Protein AF-A0A7C5LFX5-F1 (afdb_monomer_lite)

Secondary structure (DSSP, 8-state):
-PPPHHHHHHHHHHHTHHHHHHHHH--HHHHHHHHHHHHHHHHHHHHHHHHHHHH---HHHHHHHHHHHHHHHHHHHHHHHHTTSS-HHHHHHHHHHHHHHHHHHHHHHHTT------GGGGTHHHHHHHHHHHHHHHHH---HHHHHHHHHHHHHHHHHHHHHHHHHHSS--HHHHHHHHHHHHHHHHHHHS-HHHHHHHHHHHHHHHHHHHHHHHHHHHHHHT-SGGGHHHHHHHHHHHHHHHHHHHHHHHHHTSTT--THHHHHHHHHHHHHHHHHHHHHHTTPPPPTHHHHHHHHHHHHHHHHHHHHHH-GGG-TTS-SS-HHHHHHHHHHHHHHHHHHHHHHHHHHHHHTT-

Structure (mmCIF, N/CA/C/O backbone):
data_AF-A0A7C5LFX5-F1
#
_entry.id   AF-A0A7C5LFX5-F1
#
loop_
_atom_site.group_PDB
_atom_site.id
_atom_site.type_symbol
_atom_site.label_atom_id
_atom_site.label_alt_id
_atom_site.label_comp_id
_atom_site.label_asym_id
_atom_site.label_entity_id
_atom_site.label_seq_id
_atom_site.pdbx_PDB_ins_code
_atom_site.Cartn_x
_atom_site.Cartn_y
_atom_site.Cartn_z
_atom_site.occupancy
_atom_site.B_iso_or_equiv
_atom_site.auth_seq_id
_atom_site.auth_comp_id
_atom_site.auth_asym_id
_atom_site.auth_atom_id
_atom_site.pdbx_PDB_model_num
ATOM 1 N N . MET A 1 1 ? -15.768 -19.562 -18.754 1.00 47.03 1 MET A N 1
ATOM 2 C CA . MET A 1 1 ? -14.617 -18.663 -19.018 1.00 47.03 1 MET A CA 1
ATOM 3 C C . MET A 1 1 ? -13.536 -18.924 -17.975 1.00 47.03 1 MET A C 1
ATOM 5 O O . MET A 1 1 ? -13.888 -19.084 -16.815 1.00 47.03 1 MET A O 1
ATOM 9 N N . ARG A 1 2 ? -12.253 -19.020 -18.351 1.00 68.69 2 ARG A N 1
ATOM 10 C CA . ARG A 1 2 ? -11.147 -19.116 -17.376 1.00 68.69 2 ARG A CA 1
ATOM 11 C C . ARG A 1 2 ? -10.723 -17.701 -16.972 1.00 68.69 2 ARG A C 1
ATOM 13 O O . ARG A 1 2 ? -10.465 -16.894 -17.858 1.00 68.69 2 ARG A O 1
ATOM 20 N N . ILE A 1 3 ? -10.663 -17.413 -15.671 1.00 76.69 3 ILE A N 1
ATOM 21 C CA . ILE A 1 3 ? -10.156 -16.132 -15.152 1.00 76.69 3 ILE A CA 1
ATOM 22 C C . ILE A 1 3 ? -8.636 -16.089 -15.364 1.00 76.69 3 ILE A C 1
ATOM 24 O O . ILE A 1 3 ? -7.929 -17.045 -15.041 1.00 76.69 3 ILE A O 1
ATOM 28 N N . THR A 1 4 ? -8.140 -14.994 -15.934 1.00 86.00 4 THR A N 1
ATOM 29 C CA . THR A 1 4 ? -6.714 -14.758 -16.215 1.00 86.00 4 THR A CA 1
ATOM 30 C C . THR A 1 4 ? -6.075 -13.881 -15.138 1.00 86.00 4 THR A C 1
ATOM 32 O O . THR A 1 4 ? -6.772 -13.117 -14.475 1.00 86.00 4 THR A O 1
ATOM 35 N N . ALA A 1 5 ? -4.744 -13.946 -14.994 1.00 85.31 5 ALA A N 1
ATOM 36 C CA . ALA A 1 5 ? -4.000 -13.071 -14.079 1.00 85.31 5 ALA A CA 1
ATOM 37 C C . ALA A 1 5 ? -4.306 -11.583 -14.345 1.00 85.31 5 ALA A C 1
ATOM 39 O O . ALA A 1 5 ? -4.704 -10.868 -13.437 1.00 85.31 5 ALA A O 1
ATOM 40 N N . ASN A 1 6 ? -4.286 -11.163 -15.617 1.00 86.50 6 ASN A N 1
ATOM 41 C CA . ASN A 1 6 ? -4.575 -9.781 -16.018 1.00 86.50 6 ASN A CA 1
ATOM 42 C C . ASN A 1 6 ? -5.965 -9.296 -15.581 1.00 86.50 6 ASN A C 1
ATOM 44 O O . ASN A 1 6 ? -6.122 -8.139 -15.207 1.00 86.50 6 ASN A O 1
ATOM 48 N N . GLN A 1 7 ? -6.987 -10.157 -15.661 1.00 86.44 7 GLN A N 1
ATOM 49 C CA . GLN A 1 7 ? -8.340 -9.795 -15.224 1.00 86.44 7 GLN A CA 1
ATOM 50 C C . GLN A 1 7 ? -8.378 -9.521 -13.725 1.00 86.44 7 GLN A C 1
ATOM 52 O O . GLN A 1 7 ? -9.097 -8.629 -13.292 1.00 86.44 7 GLN A O 1
ATOM 57 N N . LEU A 1 8 ? -7.592 -10.264 -12.950 1.00 86.00 8 LEU A N 1
ATOM 58 C CA . LEU A 1 8 ? -7.522 -10.110 -11.509 1.00 86.00 8 LEU A CA 1
ATOM 59 C C . LEU A 1 8 ? -6.729 -8.850 -11.110 1.00 86.00 8 LEU A C 1
ATOM 61 O O . LEU A 1 8 ? -7.175 -8.108 -10.236 1.00 86.00 8 LEU A O 1
ATOM 65 N N . THR A 1 9 ? -5.639 -8.535 -11.818 1.00 85.88 9 THR A N 1
ATOM 66 C CA . THR A 1 9 ? -4.909 -7.265 -11.662 1.00 85.88 9 THR A CA 1
ATOM 67 C C . THR A 1 9 ? -5.792 -6.060 -12.011 1.00 85.88 9 THR A C 1
ATOM 69 O O . THR A 1 9 ? -5.852 -5.084 -11.266 1.00 85.88 9 THR A O 1
ATOM 72 N N . LEU A 1 10 ? -6.539 -6.126 -13.121 1.00 85.06 10 LEU A N 1
ATOM 73 C CA . LEU A 1 10 ? -7.481 -5.068 -13.516 1.00 85.06 10 LEU A CA 1
ATOM 74 C C . LEU A 1 10 ? -8.613 -4.910 -12.503 1.00 85.06 10 LEU A C 1
ATOM 76 O O . LEU A 1 10 ? -8.963 -3.791 -12.136 1.00 85.06 10 LEU A O 1
ATOM 80 N N . PHE A 1 11 ? -9.154 -6.028 -12.023 1.00 87.19 11 PHE A N 1
ATOM 81 C CA . PHE A 1 11 ? -10.157 -6.042 -10.969 1.00 87.19 11 PHE A CA 1
ATOM 82 C C . PHE A 1 11 ? -9.649 -5.342 -9.705 1.00 87.19 11 PHE A C 1
ATOM 84 O O . PHE A 1 11 ? -10.369 -4.516 -9.149 1.00 87.19 11 PHE A O 1
ATOM 91 N N . ARG A 1 12 ? -8.391 -5.578 -9.300 1.00 88.38 12 ARG A N 1
ATOM 92 C CA . ARG A 1 12 ? -7.765 -4.854 -8.183 1.00 88.38 12 ARG A CA 1
ATOM 93 C C . ARG A 1 12 ? -7.759 -3.350 -8.418 1.00 88.38 12 ARG A C 1
ATOM 95 O O . ARG A 1 12 ? -8.215 -2.627 -7.543 1.00 88.38 12 ARG A O 1
ATOM 102 N N . ILE A 1 13 ? -7.278 -2.891 -9.576 1.00 85.19 13 ILE A N 1
ATOM 103 C CA . ILE A 1 13 ? -7.192 -1.454 -9.901 1.00 85.19 13 ILE A CA 1
ATOM 104 C C . ILE A 1 13 ? -8.572 -0.788 -9.839 1.00 85.19 13 ILE A C 1
ATOM 106 O O . ILE A 1 13 ? -8.691 0.328 -9.341 1.00 85.19 13 ILE A O 1
ATOM 110 N N . VAL A 1 14 ? -9.611 -1.470 -10.323 1.00 84.50 14 VAL A N 1
ATOM 111 C CA . VAL A 1 14 ? -10.979 -0.934 -10.348 1.00 84.50 14 VAL A CA 1
ATOM 112 C C . VAL A 1 14 ? -11.628 -0.946 -8.964 1.00 84.50 14 VAL A C 1
ATOM 114 O O . VAL A 1 14 ? -12.357 -0.015 -8.636 1.00 84.50 14 VAL A O 1
ATOM 117 N N . LEU A 1 15 ? -11.383 -1.977 -8.150 1.00 89.00 15 LEU A N 1
ATOM 118 C CA . LEU A 1 15 ? -12.038 -2.111 -6.848 1.00 89.00 15 LEU A CA 1
ATOM 119 C C . LEU A 1 15 ? -11.345 -1.366 -5.716 1.00 89.00 15 LEU A C 1
ATOM 121 O O . LEU A 1 15 ? -12.024 -0.954 -4.783 1.00 89.00 15 LEU A O 1
ATOM 125 N N . ILE A 1 16 ? -10.021 -1.213 -5.754 1.00 91.00 16 ILE A N 1
ATOM 126 C CA . ILE A 1 16 ? -9.264 -0.640 -4.637 1.00 91.00 16 ILE A CA 1
ATOM 127 C C . ILE A 1 16 ? -9.667 0.790 -4.237 1.00 91.00 16 ILE A C 1
ATOM 129 O O . ILE A 1 16 ? -9.548 1.111 -3.053 1.00 91.00 16 ILE A O 1
ATOM 133 N N . PRO A 1 17 ? -10.221 1.644 -5.120 1.00 88.12 17 PRO A N 1
ATOM 134 C CA . PRO A 1 17 ? -10.780 2.910 -4.676 1.00 88.12 17 PRO A CA 1
ATOM 135 C C . PRO A 1 17 ? -11.923 2.717 -3.669 1.00 88.12 17 PRO A C 1
ATOM 137 O O . PRO A 1 17 ? -12.092 3.551 -2.779 1.00 88.12 17 PRO A O 1
ATOM 140 N N . ILE A 1 18 ? -12.739 1.660 -3.786 1.00 90.00 18 ILE A N 1
ATOM 141 C CA . ILE A 1 18 ? -13.975 1.480 -3.000 1.00 90.00 18 ILE A CA 1
ATOM 142 C C . ILE A 1 18 ? -13.698 1.466 -1.492 1.00 90.00 18 ILE A C 1
ATOM 144 O O . ILE A 1 18 ? -14.279 2.288 -0.782 1.00 90.00 18 ILE A O 1
ATOM 148 N N . PRO A 1 19 ? -12.801 0.614 -0.956 1.00 93.69 19 PRO A N 1
ATOM 149 C CA . PRO A 1 19 ? -12.461 0.684 0.460 1.00 93.69 19 PRO A CA 1
ATOM 150 C C . PRO A 1 19 ? -11.779 2.005 0.847 1.00 93.69 19 PRO A C 1
ATOM 152 O O . PRO A 1 19 ? -11.887 2.405 2.001 1.00 93.69 19 PRO A O 1
ATOM 155 N N . CYS A 1 20 ? -11.143 2.724 -0.085 1.00 92.62 20 CYS A N 1
ATOM 156 C CA . CYS A 1 20 ? -10.628 4.077 0.155 1.00 92.62 20 CYS A CA 1
ATOM 157 C C . CYS A 1 20 ? -11.770 5.065 0.440 1.00 92.62 20 CYS A C 1
ATOM 159 O O . CYS A 1 20 ? -11.740 5.751 1.462 1.00 92.62 20 CYS A O 1
ATOM 161 N N . ALA A 1 21 ? -12.818 5.059 -0.394 1.00 88.62 21 ALA A N 1
ATOM 162 C CA . ALA A 1 21 ? -14.062 5.818 -0.191 1.00 88.62 21 ALA A CA 1
ATOM 163 C C . ALA A 1 21 ? -14.707 5.517 1.152 1.00 88.62 21 ALA A C 1
ATOM 165 O O . ALA A 1 21 ? -14.966 6.425 1.942 1.00 88.62 21 ALA A O 1
ATOM 166 N N . ILE A 1 22 ? -14.899 4.233 1.437 1.00 91.75 22 ILE A N 1
ATOM 167 C CA . ILE A 1 22 ? -15.537 3.798 2.675 1.00 91.75 22 ILE A CA 1
ATOM 168 C C . ILE A 1 22 ? -14.688 4.190 3.893 1.00 91.75 22 ILE A C 1
ATOM 170 O O . ILE A 1 22 ? -15.245 4.598 4.907 1.00 91.75 22 ILE A O 1
ATOM 174 N N . LEU A 1 23 ? -13.354 4.117 3.813 1.00 93.69 23 LEU A N 1
ATOM 175 C CA . LEU A 1 23 ? -12.484 4.496 4.928 1.00 93.69 23 LEU A CA 1
ATOM 176 C C . LEU A 1 23 ? -12.558 6.001 5.232 1.00 93.69 23 LEU A C 1
ATOM 178 O O . LEU A 1 23 ? -12.558 6.370 6.405 1.00 93.69 23 LEU A O 1
ATOM 182 N N . ILE A 1 24 ? -12.645 6.843 4.195 1.00 90.56 24 ILE A N 1
ATOM 183 C CA . ILE A 1 24 ? -12.720 8.307 4.325 1.00 90.56 24 ILE A CA 1
ATOM 184 C C . ILE A 1 24 ? -14.090 8.764 4.823 1.00 90.56 24 ILE A C 1
ATOM 186 O O . ILE A 1 24 ? -14.169 9.594 5.724 1.00 90.56 24 ILE A O 1
ATOM 190 N N . MET A 1 25 ? -15.160 8.232 4.236 1.00 87.44 25 MET A N 1
ATOM 191 C CA . MET A 1 25 ? -16.518 8.754 4.423 1.00 87.44 25 MET A CA 1
ATOM 192 C C . MET A 1 25 ? -17.329 7.967 5.456 1.00 87.44 25 MET A C 1
ATOM 194 O O . MET A 1 25 ? -18.319 8.462 5.988 1.00 87.44 25 MET A O 1
ATOM 198 N N . GLY A 1 26 ? -16.952 6.716 5.707 1.00 87.00 26 GLY A N 1
ATOM 199 C CA . GLY A 1 26 ? -17.723 5.797 6.527 1.00 87.00 26 GLY A CA 1
ATOM 200 C C . GLY A 1 26 ? -17.561 6.028 8.028 1.00 87.00 26 GLY A C 1
ATOM 201 O O . GLY A 1 26 ? -16.493 6.395 8.521 1.00 87.00 26 GLY A O 1
ATOM 202 N N . GLY A 1 27 ? -18.623 5.721 8.776 1.00 89.75 27 GLY A N 1
ATOM 203 C CA . GLY A 1 27 ? -18.557 5.557 10.230 1.00 89.75 27 GLY A CA 1
ATOM 204 C C . GLY A 1 27 ? -17.765 4.310 10.646 1.00 89.75 27 GLY A C 1
ATOM 205 O O . GLY A 1 27 ? -17.280 3.549 9.809 1.00 89.75 27 GLY A O 1
ATOM 206 N N . GLN A 1 28 ? -17.654 4.067 11.952 1.00 87.75 28 GLN A N 1
ATOM 207 C CA . GLN A 1 28 ? -16.812 2.994 12.502 1.00 87.75 28 GLN A CA 1
ATOM 208 C C . GLN A 1 28 ? -17.118 1.604 11.913 1.00 87.75 28 GLN A C 1
ATOM 210 O O . GLN A 1 28 ? -16.200 0.884 11.525 1.00 87.75 28 GLN A O 1
ATOM 215 N N . GLU A 1 29 ? -18.398 1.244 11.785 1.00 90.25 29 GLU A N 1
ATOM 216 C CA . GLU A 1 29 ? -18.811 -0.043 11.206 1.00 90.25 29 GLU A CA 1
ATOM 217 C C . GLU A 1 29 ? -18.444 -0.154 9.721 1.00 90.25 29 GLU A C 1
ATOM 219 O O . GLU A 1 29 ? -17.932 -1.176 9.267 1.00 90.25 29 GLU A O 1
ATOM 224 N N . ALA A 1 30 ? -18.618 0.928 8.961 1.00 93.56 30 ALA A N 1
ATOM 225 C CA . ALA A 1 30 ? -18.231 0.973 7.557 1.00 93.56 30 ALA A CA 1
ATOM 226 C C . ALA A 1 30 ? -16.705 0.839 7.392 1.00 93.56 30 ALA A C 1
ATOM 228 O O . ALA A 1 30 ? -16.240 0.160 6.476 1.00 93.56 30 ALA A O 1
ATOM 229 N N . LYS A 1 31 ? -15.903 1.381 8.318 1.00 94.25 31 LYS A N 1
ATOM 230 C CA . LYS A 1 31 ? -14.441 1.205 8.312 1.00 94.25 31 LYS A CA 1
ATOM 231 C C . LYS A 1 31 ? -14.012 -0.254 8.535 1.00 94.25 31 LYS A C 1
ATOM 233 O O . LYS A 1 31 ? -12.988 -0.654 7.982 1.00 94.25 31 LYS A O 1
ATOM 238 N N . LEU A 1 32 ? -14.796 -1.076 9.249 1.00 94.88 32 LEU A N 1
ATOM 239 C CA . LEU A 1 32 ? -14.567 -2.534 9.307 1.00 94.88 32 LEU A CA 1
ATOM 240 C C . LEU A 1 32 ? -14.778 -3.185 7.937 1.00 94.88 32 LEU A C 1
ATOM 242 O O . LEU A 1 32 ? -13.997 -4.046 7.531 1.00 94.88 32 LEU A O 1
ATOM 246 N N . VAL A 1 33 ? -15.808 -2.755 7.205 1.00 96.25 33 VAL A N 1
ATOM 247 C CA . VAL A 1 33 ? -16.061 -3.230 5.838 1.00 96.25 33 VAL A CA 1
ATOM 248 C C . VAL A 1 33 ? -14.927 -2.800 4.906 1.00 96.25 33 VAL A C 1
ATOM 250 O O . VAL A 1 33 ? -14.415 -3.627 4.154 1.00 96.25 33 VAL A O 1
ATOM 253 N N . ALA A 1 34 ? -14.468 -1.546 4.998 1.00 96.31 34 ALA A N 1
ATOM 254 C CA . ALA A 1 34 ? -13.309 -1.060 4.247 1.00 96.31 34 ALA A CA 1
ATOM 255 C C . ALA A 1 34 ? -12.062 -1.910 4.520 1.00 96.31 34 ALA A C 1
ATOM 257 O O . ALA A 1 34 ? -11.388 -2.340 3.585 1.00 96.31 34 ALA A O 1
ATOM 258 N N . TRP A 1 35 ? -11.783 -2.198 5.793 1.00 96.81 35 TRP A N 1
ATOM 259 C CA . TRP A 1 35 ? -10.688 -3.074 6.198 1.00 96.81 35 TRP A CA 1
ATOM 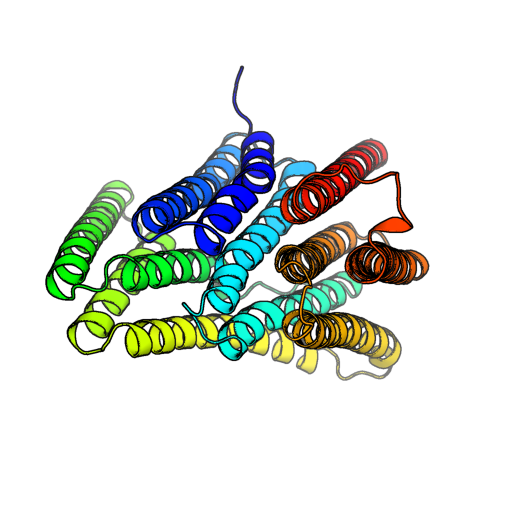260 C C . TRP A 1 35 ? -10.791 -4.462 5.557 1.00 96.81 35 TRP A C 1
ATOM 262 O O . TRP A 1 35 ? -9.838 -4.921 4.925 1.00 96.81 35 TRP A O 1
ATOM 272 N N . ALA A 1 36 ? -11.953 -5.112 5.662 1.00 96.50 36 ALA A N 1
ATOM 273 C CA . ALA A 1 36 ? -12.169 -6.440 5.096 1.00 96.50 36 ALA A CA 1
ATOM 274 C C . ALA A 1 36 ? -11.986 -6.445 3.569 1.00 96.50 36 ALA A C 1
ATOM 276 O O . ALA A 1 36 ? -11.369 -7.357 3.018 1.00 96.50 36 ALA A O 1
ATOM 277 N N . LEU A 1 37 ? -12.464 -5.398 2.891 1.00 96.88 37 LEU A N 1
ATOM 278 C CA . LEU A 1 37 ? -12.287 -5.208 1.454 1.00 96.88 37 LEU A CA 1
ATOM 279 C C . LEU A 1 37 ? -10.818 -4.996 1.071 1.00 96.88 37 LEU A C 1
ATOM 281 O O . LEU A 1 37 ? -10.371 -5.619 0.110 1.00 96.88 37 LEU A O 1
ATOM 285 N N . TYR A 1 38 ? -10.044 -4.198 1.820 1.00 96.94 38 TYR A N 1
ATOM 286 C CA . TYR A 1 38 ? -8.596 -4.084 1.598 1.00 96.94 38 TYR A CA 1
ATOM 287 C C . TYR A 1 38 ? -7.920 -5.451 1.676 1.00 96.94 38 TYR A C 1
ATOM 289 O O . TYR A 1 38 ? -7.204 -5.829 0.754 1.00 96.94 38 TYR A O 1
ATOM 297 N N . ILE A 1 39 ? -8.193 -6.232 2.725 1.00 95.31 39 ILE A N 1
ATOM 298 C CA . ILE A 1 39 ? -7.614 -7.573 2.874 1.00 95.31 39 ILE A CA 1
ATOM 299 C C . ILE A 1 39 ? -8.023 -8.484 1.710 1.00 95.31 39 ILE A C 1
ATOM 301 O O . ILE A 1 39 ? -7.162 -9.120 1.102 1.00 95.31 39 ILE A O 1
ATOM 305 N N . ALA A 1 40 ? -9.309 -8.521 1.352 1.00 95.44 40 ALA A N 1
ATOM 306 C CA . ALA A 1 40 ? -9.808 -9.352 0.258 1.00 95.44 40 ALA A CA 1
ATOM 307 C C . ALA A 1 40 ? -9.169 -8.981 -1.090 1.00 95.44 40 ALA A C 1
ATOM 309 O O . ALA A 1 40 ? -8.706 -9.859 -1.820 1.00 95.44 40 ALA A O 1
ATOM 310 N N . ILE A 1 41 ? -9.089 -7.684 -1.399 1.00 94.00 41 ILE A N 1
ATOM 311 C CA . ILE A 1 41 ? -8.453 -7.173 -2.615 1.00 94.00 41 ILE A CA 1
ATOM 312 C C . ILE A 1 41 ? -6.947 -7.456 -2.587 1.00 94.00 41 ILE A C 1
ATOM 314 O O . ILE A 1 41 ? -6.395 -7.896 -3.593 1.00 94.00 41 ILE A O 1
ATOM 318 N N . GLY A 1 42 ? -6.278 -7.281 -1.449 1.00 91.69 42 GLY A N 1
ATOM 319 C CA . GLY A 1 42 ? -4.856 -7.579 -1.301 1.00 91.69 42 GLY A CA 1
ATOM 320 C C . GLY A 1 42 ? -4.527 -9.061 -1.500 1.00 91.69 42 GLY A C 1
ATOM 321 O O . GLY A 1 42 ? -3.533 -9.397 -2.137 1.00 91.69 42 GLY A O 1
ATOM 322 N N . ILE A 1 43 ? -5.400 -9.966 -1.052 1.00 90.50 43 ILE A N 1
ATOM 323 C CA . ILE A 1 43 ? -5.259 -11.411 -1.285 1.00 90.50 43 ILE A CA 1
ATOM 324 C C . ILE A 1 43 ? -5.308 -11.750 -2.786 1.00 90.50 43 ILE A C 1
ATOM 326 O O . ILE A 1 43 ? -4.683 -12.725 -3.210 1.00 90.50 43 ILE A O 1
ATOM 330 N N . THR A 1 44 ? -5.981 -10.948 -3.619 1.00 90.62 44 THR A N 1
ATOM 331 C CA . THR A 1 44 ? -6.003 -11.191 -5.073 1.00 90.62 44 THR A CA 1
ATOM 332 C C . THR A 1 44 ? -4.608 -11.159 -5.712 1.00 90.62 44 THR A C 1
ATOM 334 O O . THR A 1 44 ? -4.401 -11.871 -6.691 1.00 90.62 44 THR A O 1
ATOM 337 N N . ASP A 1 45 ? -3.639 -10.443 -5.126 1.00 86.31 45 ASP A N 1
ATOM 338 C CA . ASP A 1 45 ? -2.226 -10.406 -5.571 1.00 86.31 45 ASP A CA 1
ATOM 339 C C . ASP A 1 45 ? -1.508 -11.743 -5.406 1.00 86.31 45 ASP A C 1
ATOM 341 O O . ASP A 1 45 ? -0.611 -12.149 -6.146 1.00 86.31 45 ASP A O 1
ATOM 345 N N . PHE A 1 46 ? -1.931 -12.514 -4.414 1.00 84.75 46 PHE A N 1
ATOM 346 C CA . PHE A 1 46 ? -1.405 -13.856 -4.289 1.00 84.75 46 PHE A CA 1
ATOM 347 C C . PHE A 1 46 ? -1.896 -14.744 -5.443 1.00 84.75 46 PHE A C 1
ATOM 349 O O . PHE A 1 46 ? -1.141 -15.575 -5.973 1.00 84.75 46 PHE A O 1
ATOM 356 N N . PHE A 1 47 ? -3.160 -14.568 -5.834 1.00 86.38 47 PHE A N 1
ATOM 357 C CA . PHE A 1 47 ? -3.821 -15.396 -6.831 1.00 86.38 47 PHE A CA 1
ATOM 358 C C . PHE A 1 47 ? -3.392 -15.067 -8.263 1.00 86.38 47 PHE A C 1
ATOM 360 O O . PHE A 1 47 ? -3.153 -16.009 -9.022 1.00 86.38 47 PHE A O 1
ATOM 367 N N . ASP A 1 48 ? -3.226 -13.799 -8.649 1.00 83.50 48 ASP A N 1
ATOM 368 C CA . ASP A 1 48 ? -2.751 -13.460 -10.001 1.00 83.50 48 ASP A CA 1
ATOM 369 C C . ASP A 1 48 ? -1.321 -13.957 -10.241 1.00 83.50 48 ASP A C 1
ATOM 371 O O . ASP A 1 48 ? -1.061 -14.593 -11.264 1.00 83.50 48 ASP A O 1
ATOM 375 N N . GLY A 1 49 ? -0.429 -13.834 -9.255 1.00 83.62 49 GLY A N 1
ATOM 376 C CA . GLY A 1 49 ? 0.927 -14.349 -9.323 1.00 83.62 49 GLY A CA 1
ATOM 377 C C . GLY A 1 49 ? 0.949 -15.875 -9.391 1.00 83.62 49 GLY A C 1
ATOM 378 O O . GLY A 1 49 ? 1.789 -16.459 -10.081 1.00 83.62 49 GLY A O 1
ATOM 379 N N . MET A 1 50 ? 0.027 -16.554 -8.701 1.00 85.38 50 MET A N 1
ATOM 380 C CA . MET A 1 50 ? -0.133 -18.007 -8.815 1.00 85.38 50 MET A CA 1
ATOM 381 C C . MET A 1 50 ? -0.604 -18.411 -10.217 1.00 85.38 50 MET A C 1
ATOM 383 O O . MET A 1 50 ? -0.046 -19.346 -10.798 1.00 85.38 50 MET A O 1
ATOM 387 N N . LEU A 1 51 ? -1.588 -17.701 -10.774 1.00 86.94 51 LEU A N 1
ATOM 388 C CA . LEU A 1 51 ? -2.091 -17.930 -12.128 1.00 86.94 51 LEU A CA 1
ATOM 389 C C . LEU A 1 51 ? -1.002 -17.659 -13.176 1.00 86.94 51 LEU A C 1
ATOM 391 O O . LEU A 1 51 ? -0.809 -18.486 -14.064 1.00 86.94 51 LEU A O 1
ATOM 395 N N . ALA A 1 52 ? -0.236 -16.577 -13.036 1.00 86.06 52 ALA A N 1
ATOM 396 C CA . ALA A 1 52 ? 0.870 -16.234 -13.926 1.00 86.06 52 ALA A CA 1
ATOM 397 C C . ALA A 1 52 ? 1.996 -17.281 -13.888 1.00 86.06 52 ALA A C 1
ATOM 399 O O . ALA A 1 52 ? 2.530 -17.647 -14.931 1.00 86.06 52 ALA A O 1
ATOM 400 N N . ARG A 1 53 ? 2.328 -17.841 -12.714 1.00 85.38 53 ARG A N 1
ATOM 401 C CA . ARG A 1 53 ? 3.308 -18.944 -12.614 1.00 85.38 53 ARG A CA 1
ATOM 402 C C . ARG A 1 53 ? 2.808 -20.241 -13.245 1.00 85.38 53 ARG A C 1
ATOM 404 O O . ARG A 1 53 ? 3.613 -21.005 -13.767 1.00 85.38 53 ARG A O 1
ATOM 411 N N . LYS A 1 54 ? 1.501 -20.506 -13.176 1.00 86.00 54 LYS A N 1
ATOM 412 C CA . LYS A 1 54 ? 0.900 -21.740 -13.697 1.00 86.00 54 LYS A CA 1
ATOM 413 C C . LYS A 1 54 ? 0.660 -21.696 -15.206 1.00 86.00 54 LYS A C 1
ATOM 415 O O . LYS A 1 54 ? 0.823 -22.715 -15.868 1.00 86.00 54 LYS A O 1
ATOM 420 N N . TYR A 1 55 ? 0.241 -20.548 -15.732 1.00 86.56 55 TYR A N 1
ATOM 421 C CA . TYR A 1 55 ? -0.217 -20.403 -17.118 1.00 86.56 55 TYR A CA 1
ATOM 422 C C . TYR A 1 55 ? 0.682 -19.500 -17.976 1.00 86.56 55 TYR A C 1
ATOM 424 O O . TYR A 1 55 ? 0.413 -19.336 -19.162 1.00 86.56 55 TYR A O 1
ATOM 432 N N . GLY A 1 56 ? 1.749 -18.945 -17.399 1.00 83.75 56 GLY A N 1
ATOM 433 C CA . GLY A 1 56 ? 2.637 -17.979 -18.042 1.00 83.75 56 GLY A CA 1
ATOM 434 C C . GLY A 1 56 ? 2.215 -16.533 -17.770 1.00 83.75 56 GLY A C 1
ATOM 435 O O . GLY A 1 56 ? 1.027 -16.206 -17.716 1.00 83.75 56 GLY A O 1
ATOM 436 N N . SER A 1 57 ? 3.199 -15.650 -17.592 1.00 82.31 57 SER A N 1
ATOM 437 C CA . SER A 1 57 ? 2.968 -14.209 -17.510 1.00 82.31 57 SER A CA 1
ATOM 438 C C . SER A 1 57 ? 2.785 -13.615 -18.907 1.00 82.31 57 SER A C 1
ATOM 440 O O . SER A 1 57 ? 3.433 -14.019 -19.873 1.00 82.31 57 SER A O 1
ATOM 442 N N . THR A 1 58 ? 1.895 -12.631 -19.025 1.00 85.25 58 THR A N 1
ATOM 443 C CA . THR A 1 58 ? 1.721 -11.867 -20.268 1.00 85.25 58 THR A CA 1
ATOM 444 C C . THR A 1 58 ? 2.450 -10.531 -20.165 1.00 85.25 58 THR A C 1
ATOM 446 O O . THR A 1 58 ? 2.618 -10.013 -19.063 1.00 85.25 58 THR A O 1
ATOM 449 N N . LYS A 1 59 ? 2.829 -9.928 -21.302 1.00 80.94 59 LYS A N 1
ATOM 450 C CA . LYS A 1 59 ? 3.442 -8.583 -21.314 1.00 80.94 59 LYS A CA 1
ATOM 451 C C . LYS A 1 59 ? 2.554 -7.529 -20.652 1.00 80.94 59 LYS A C 1
ATOM 453 O O . LYS A 1 59 ? 3.045 -6.644 -19.962 1.00 80.94 59 LYS A O 1
ATOM 458 N N . LEU A 1 60 ? 1.242 -7.632 -20.876 1.00 79.75 60 LEU A N 1
ATOM 459 C CA . LEU A 1 60 ? 0.268 -6.740 -20.261 1.00 79.75 60 LEU A CA 1
ATOM 460 C C . LEU A 1 60 ? 0.228 -6.942 -18.741 1.00 79.75 60 LEU A C 1
ATOM 462 O O . LEU A 1 60 ? 0.273 -5.959 -18.019 1.00 79.75 60 LEU A O 1
ATOM 466 N N . GLY A 1 61 ? 0.223 -8.188 -18.261 1.00 82.88 61 GLY A N 1
ATOM 467 C CA . GLY A 1 61 ? 0.292 -8.495 -16.827 1.00 82.88 61 GLY A CA 1
ATOM 468 C C . GLY A 1 61 ? 1.564 -7.945 -16.181 1.00 82.88 61 GLY A C 1
ATOM 469 O O . GLY A 1 61 ? 1.484 -7.178 -15.234 1.00 82.88 61 GLY A O 1
ATOM 470 N N . SER A 1 62 ? 2.734 -8.186 -16.786 1.00 80.31 62 SER A N 1
ATOM 471 C CA . SER A 1 62 ? 4.008 -7.651 -16.274 1.00 80.31 62 SER A CA 1
ATOM 472 C C . SER A 1 62 ? 4.088 -6.121 -16.238 1.00 80.31 62 SER A C 1
ATOM 474 O O . SER A 1 62 ? 4.935 -5.577 -15.532 1.00 80.31 62 SER A O 1
ATOM 476 N N . LEU A 1 63 ? 3.238 -5.438 -17.011 1.00 81.69 63 LEU A N 1
ATOM 477 C CA . LEU A 1 63 ? 3.090 -3.988 -16.965 1.00 81.69 63 LEU A CA 1
ATOM 478 C C . LEU A 1 63 ? 2.059 -3.553 -15.915 1.00 81.69 63 LEU A C 1
ATOM 480 O O . LEU A 1 63 ? 2.312 -2.600 -15.183 1.00 81.69 63 LEU A O 1
ATOM 484 N N . LEU A 1 64 ? 0.909 -4.227 -15.851 1.00 83.56 64 LEU A N 1
ATOM 485 C CA . LEU A 1 64 ? -0.193 -3.881 -14.955 1.00 83.56 64 LEU A CA 1
ATOM 486 C C . LEU A 1 64 ? 0.115 -4.185 -13.486 1.00 83.56 64 LEU A C 1
ATOM 488 O O . LEU A 1 64 ? -0.297 -3.397 -12.642 1.00 83.56 64 LEU A O 1
ATOM 492 N N . ASP A 1 65 ? 0.839 -5.263 -13.170 1.00 86.50 65 ASP A N 1
ATOM 493 C CA . ASP A 1 65 ? 1.075 -5.664 -11.774 1.00 86.50 65 ASP A CA 1
ATOM 494 C C . ASP A 1 65 ? 1.839 -4.572 -10.991 1.00 86.50 65 ASP A C 1
ATOM 496 O O . ASP A 1 65 ? 1.327 -4.107 -9.971 1.00 86.50 65 ASP A O 1
ATOM 500 N N . PRO A 1 66 ? 2.975 -4.024 -11.485 1.00 85.00 66 PRO A N 1
ATOM 501 C CA . PRO A 1 66 ? 3.659 -2.928 -10.797 1.00 85.00 66 PRO A CA 1
ATOM 502 C C . PRO A 1 66 ? 2.813 -1.656 -10.654 1.00 85.00 66 PRO A C 1
ATOM 504 O O . PRO A 1 66 ? 3.002 -0.904 -9.702 1.00 85.00 66 PRO A O 1
ATOM 507 N N . ILE A 1 67 ? 1.901 -1.393 -11.596 1.00 83.94 67 ILE A N 1
ATOM 508 C CA . ILE A 1 67 ? 0.978 -0.252 -11.531 1.00 83.94 67 ILE A CA 1
ATOM 509 C C . ILE A 1 67 ? -0.062 -0.486 -10.430 1.00 83.94 67 ILE A C 1
ATOM 511 O O . ILE A 1 67 ? -0.276 0.388 -9.590 1.00 83.94 67 ILE A O 1
ATOM 515 N N . ALA A 1 68 ? -0.688 -1.665 -10.422 1.00 88.19 68 ALA A N 1
ATOM 516 C CA . ALA A 1 68 ? -1.708 -2.036 -9.451 1.00 88.19 68 ALA A CA 1
ATOM 517 C C . ALA A 1 68 ? -1.163 -2.004 -8.022 1.00 88.19 68 ALA A C 1
ATOM 519 O O . ALA A 1 68 ? -1.826 -1.472 -7.135 1.00 88.19 68 ALA A O 1
ATOM 520 N N . ASP A 1 69 ? 0.063 -2.488 -7.815 1.00 88.94 69 ASP A N 1
ATOM 521 C CA . ASP A 1 69 ? 0.742 -2.438 -6.519 1.00 88.94 69 ASP A CA 1
ATOM 522 C C . ASP A 1 69 ? 0.908 -1.002 -6.022 1.00 88.94 69 ASP A C 1
ATOM 524 O O . ASP A 1 69 ? 0.608 -0.691 -4.870 1.00 88.94 69 ASP A O 1
ATOM 528 N N . LYS A 1 70 ? 1.357 -0.097 -6.897 1.00 88.62 70 LYS A N 1
ATOM 529 C CA . LYS A 1 70 ? 1.555 1.315 -6.552 1.00 88.62 70 LYS A CA 1
ATOM 530 C C . LYS A 1 70 ? 0.256 2.020 -6.200 1.00 88.62 70 LYS A C 1
ATOM 532 O O . LYS A 1 70 ? 0.208 2.735 -5.201 1.00 88.62 70 LYS A O 1
ATOM 537 N N . ILE A 1 71 ? -0.788 1.779 -6.986 1.00 89.50 71 ILE A N 1
ATOM 538 C CA . ILE A 1 71 ? -2.124 2.316 -6.727 1.00 89.50 71 ILE A CA 1
ATOM 539 C C . ILE A 1 71 ? -2.664 1.766 -5.405 1.00 89.50 71 ILE A C 1
ATOM 541 O O . ILE A 1 71 ? -3.191 2.528 -4.600 1.00 89.50 71 ILE A O 1
ATOM 545 N N . TYR A 1 72 ? -2.493 0.467 -5.149 1.00 93.19 72 TYR A N 1
ATOM 546 C CA . TYR A 1 72 ? -2.963 -0.158 -3.919 1.00 93.19 72 TYR A CA 1
ATOM 547 C C . TYR A 1 72 ? -2.300 0.451 -2.683 1.00 93.19 72 TYR A C 1
ATOM 549 O O . TYR A 1 72 ? -2.997 0.832 -1.747 1.00 93.19 72 TYR A O 1
ATOM 557 N N . ILE A 1 73 ? -0.972 0.593 -2.680 1.00 93.75 73 ILE A N 1
ATOM 558 C CA . ILE A 1 73 ? -0.247 1.183 -1.546 1.00 93.75 73 ILE A CA 1
ATOM 559 C C . ILE A 1 73 ? -0.645 2.653 -1.336 1.00 93.75 73 ILE A C 1
ATOM 561 O O . ILE A 1 73 ? -0.884 3.060 -0.199 1.00 93.75 73 ILE A O 1
ATOM 565 N N . ALA A 1 74 ? -0.791 3.435 -2.410 1.00 92.25 74 ALA A N 1
ATOM 566 C CA . ALA A 1 74 ? -1.242 4.824 -2.319 1.00 92.25 74 ALA A CA 1
ATOM 567 C C . ALA A 1 74 ? -2.641 4.929 -1.694 1.00 92.25 74 ALA A C 1
ATOM 569 O O . ALA A 1 74 ? -2.838 5.647 -0.712 1.00 92.25 74 ALA A O 1
ATOM 570 N N . LEU A 1 75 ? -3.594 4.160 -2.225 1.00 93.25 75 LEU A N 1
ATOM 571 C CA . LEU A 1 75 ? -4.984 4.169 -1.780 1.00 93.25 75 LEU A CA 1
ATOM 572 C C . LEU A 1 75 ? -5.183 3.502 -0.423 1.00 93.25 75 LEU A C 1
ATOM 574 O O . LEU A 1 75 ? -6.182 3.788 0.215 1.00 93.25 75 LEU A O 1
ATOM 578 N N . LEU A 1 76 ? -4.241 2.684 0.046 1.00 96.06 76 LEU A N 1
ATOM 579 C CA . LEU A 1 76 ? -4.243 2.140 1.399 1.00 96.06 76 LEU A CA 1
ATOM 580 C C . LEU A 1 76 ? -3.803 3.188 2.433 1.00 96.06 76 LEU A C 1
ATOM 582 O O . LEU A 1 76 ? -4.489 3.366 3.435 1.00 96.06 76 LEU A O 1
ATOM 586 N N . PHE A 1 77 ? -2.678 3.881 2.216 1.00 96.00 77 PHE A N 1
ATOM 587 C CA . PHE A 1 77 ? -2.083 4.757 3.238 1.00 96.00 77 PHE A CA 1
ATOM 588 C C . PHE A 1 77 ? -2.573 6.210 3.203 1.00 96.00 77 PHE A C 1
ATOM 590 O O . PHE A 1 77 ? -2.724 6.815 4.263 1.00 96.00 77 PHE A O 1
ATOM 597 N N . LEU A 1 78 ? -2.847 6.789 2.031 1.00 92.69 78 LEU A N 1
ATOM 598 C CA . LEU A 1 78 ? -3.329 8.173 1.942 1.00 92.69 78 LEU A CA 1
ATOM 599 C C . LEU A 1 78 ? -4.641 8.438 2.691 1.00 92.69 78 LEU A C 1
ATOM 601 O O . LEU A 1 78 ? -4.676 9.418 3.436 1.00 92.69 78 LEU A O 1
ATOM 605 N N . PRO A 1 79 ? -5.696 7.603 2.591 1.00 92.75 79 PRO A N 1
ATOM 606 C CA . PRO A 1 79 ? -6.901 7.844 3.378 1.00 92.75 79 PRO A CA 1
ATOM 607 C C . PRO A 1 79 ? -6.628 7.788 4.883 1.00 92.75 79 PRO A C 1
ATOM 609 O O . PRO A 1 79 ? -7.271 8.521 5.618 1.00 92.75 79 PRO A O 1
ATOM 612 N N . MET A 1 80 ? -5.644 7.006 5.351 1.00 94.88 80 MET A N 1
ATOM 613 C CA . MET A 1 80 ? -5.282 6.982 6.773 1.00 94.88 80 MET A CA 1
ATOM 614 C C . MET A 1 80 ? -4.735 8.323 7.259 1.00 94.88 80 MET A C 1
ATOM 616 O O . MET A 1 80 ? -5.024 8.709 8.388 1.00 94.88 80 MET A O 1
ATOM 620 N N . ALA A 1 81 ? -3.955 9.015 6.425 1.00 92.31 81 ALA A N 1
ATOM 621 C CA . ALA A 1 81 ? -3.474 10.362 6.723 1.00 92.31 81 ALA A CA 1
ATOM 622 C C . ALA A 1 81 ? -4.634 11.357 6.824 1.00 92.31 81 ALA A C 1
ATOM 624 O O . ALA A 1 81 ? -4.710 12.126 7.777 1.00 92.31 81 ALA A O 1
ATOM 625 N N . VAL A 1 82 ? -5.565 11.294 5.873 1.00 88.62 82 VAL A N 1
ATOM 626 C CA . VAL A 1 82 ? -6.730 12.188 5.814 1.00 88.62 82 VAL A CA 1
ATOM 627 C C . VAL A 1 82 ? -7.654 11.968 7.008 1.00 88.62 82 VAL A C 1
ATOM 629 O O . VAL A 1 82 ? -8.106 12.920 7.631 1.00 88.62 82 VAL A O 1
ATOM 632 N N . THR A 1 83 ? -7.938 10.712 7.352 1.00 90.19 83 THR A N 1
ATOM 633 C CA . THR A 1 83 ? -8.865 10.378 8.440 1.00 90.19 83 THR A CA 1
ATOM 634 C C . THR A 1 83 ? -8.216 10.436 9.822 1.00 90.19 83 THR A C 1
ATOM 636 O O . THR A 1 83 ? -8.836 10.005 10.792 1.00 90.19 83 THR A O 1
ATOM 639 N N . GLY A 1 84 ? -6.954 10.870 9.918 1.00 91.25 84 GLY A N 1
ATOM 640 C CA . GLY A 1 84 ? -6.204 10.940 11.174 1.00 91.25 84 GLY A CA 1
ATOM 641 C C . GLY A 1 84 ? -5.843 9.583 11.789 1.00 91.25 84 GLY A C 1
ATOM 642 O O . GLY A 1 84 ? -5.470 9.526 12.955 1.00 91.25 84 GLY A O 1
ATOM 643 N N . ILE A 1 85 ? -5.936 8.483 11.033 1.00 94.94 85 ILE A N 1
ATOM 644 C CA . ILE A 1 85 ? -5.521 7.148 11.496 1.00 94.94 85 ILE A CA 1
ATOM 645 C C . ILE A 1 85 ? -4.002 7.114 11.667 1.00 94.94 85 ILE A C 1
ATOM 647 O O . ILE A 1 85 ? -3.506 6.586 12.656 1.00 94.94 85 ILE A O 1
ATOM 651 N N . ALA A 1 86 ? -3.265 7.670 10.706 1.00 96.12 86 ALA A N 1
ATOM 652 C CA . ALA A 1 86 ? -1.810 7.758 10.718 1.00 96.12 86 ALA A CA 1
ATOM 653 C C . ALA A 1 86 ? -1.384 9.214 10.498 1.00 96.12 86 ALA A C 1
ATOM 655 O O . ALA A 1 86 ? -2.059 9.931 9.763 1.00 96.12 86 ALA A O 1
ATOM 656 N N . PRO A 1 87 ? -0.265 9.680 11.075 1.00 93.88 87 PRO A N 1
ATOM 657 C CA . PRO A 1 87 ? 0.180 11.041 10.825 1.00 93.88 87 PRO A CA 1
ATOM 658 C C . PRO A 1 87 ? 0.643 11.208 9.373 1.00 93.88 87 PRO A C 1
ATOM 660 O O . PRO A 1 87 ? 1.290 10.331 8.793 1.00 93.88 87 PRO A O 1
ATOM 663 N N . LEU A 1 88 ? 0.365 12.381 8.808 1.00 90.19 88 LEU A N 1
ATOM 664 C CA . LEU A 1 88 ? 0.651 12.704 7.411 1.00 90.19 88 LEU A CA 1
ATOM 665 C C . LEU A 1 88 ? 2.129 12.515 7.036 1.00 90.19 88 LEU A C 1
ATOM 667 O O . LEU A 1 88 ? 2.433 11.932 5.996 1.00 90.19 88 LEU A O 1
ATOM 671 N N . TRP A 1 89 ? 3.053 12.934 7.908 1.00 91.06 89 TRP A N 1
ATOM 672 C CA . TRP A 1 89 ? 4.493 12.800 7.660 1.00 91.06 89 TRP A CA 1
ATOM 673 C C . TRP A 1 89 ? 4.924 11.338 7.475 1.00 91.06 89 TRP A C 1
ATOM 675 O O . TRP A 1 89 ? 5.795 11.060 6.653 1.00 91.06 89 TRP A O 1
ATOM 685 N N . LEU A 1 90 ? 4.302 10.396 8.196 1.00 93.94 90 LEU A N 1
ATOM 686 C CA . LEU A 1 90 ? 4.628 8.972 8.111 1.00 93.94 90 LEU A CA 1
ATOM 687 C C . LEU A 1 90 ? 4.183 8.411 6.761 1.00 93.94 90 LEU A C 1
ATOM 689 O O . LEU A 1 90 ? 4.953 7.724 6.091 1.00 93.94 90 LEU A O 1
ATOM 693 N N . VAL A 1 91 ? 2.956 8.737 6.350 1.00 93.44 91 VAL A N 1
ATOM 694 C CA . VAL A 1 91 ? 2.398 8.320 5.057 1.00 93.44 91 VAL A CA 1
ATOM 695 C C . VAL A 1 91 ? 3.234 8.876 3.907 1.00 93.44 91 VAL A C 1
ATOM 697 O O . VAL A 1 91 ? 3.601 8.137 2.995 1.00 93.44 91 VAL A O 1
ATOM 700 N N . ILE A 1 92 ? 3.617 10.150 3.967 1.00 89.56 92 ILE A N 1
ATOM 701 C CA . ILE A 1 92 ? 4.464 10.760 2.937 1.00 89.56 92 ILE A CA 1
ATOM 702 C C . ILE A 1 92 ? 5.839 10.112 2.901 1.00 89.56 92 ILE A C 1
ATOM 704 O O . ILE A 1 92 ? 6.311 9.769 1.820 1.00 89.56 92 ILE A O 1
ATOM 708 N N . ALA A 1 93 ? 6.466 9.884 4.055 1.00 90.44 93 ALA A N 1
ATOM 709 C CA . ALA A 1 93 ? 7.768 9.234 4.114 1.00 90.44 93 ALA A CA 1
ATOM 710 C C . ALA A 1 93 ? 7.729 7.806 3.533 1.00 90.44 93 ALA A C 1
ATOM 712 O O . ALA A 1 93 ? 8.695 7.378 2.898 1.00 90.44 93 ALA A O 1
ATOM 713 N N . LEU A 1 94 ? 6.615 7.080 3.686 1.00 91.75 94 LEU A N 1
ATOM 714 C CA . LEU A 1 94 ? 6.411 5.765 3.065 1.00 91.75 94 LEU A CA 1
ATOM 715 C C . LEU A 1 94 ? 6.273 5.843 1.537 1.00 91.75 94 LEU A C 1
ATOM 717 O O . LEU A 1 94 ? 6.818 4.993 0.831 1.00 91.75 94 LEU A O 1
ATOM 721 N N . LEU A 1 95 ? 5.565 6.849 1.020 1.00 90.50 95 LEU A N 1
ATOM 722 C CA . LEU A 1 95 ? 5.234 6.953 -0.405 1.00 90.50 95 LEU A CA 1
ATOM 723 C C . LEU A 1 95 ? 6.330 7.644 -1.234 1.00 90.50 95 LEU A C 1
ATOM 725 O O . LEU A 1 95 ? 6.631 7.199 -2.342 1.00 90.50 95 LEU A O 1
ATOM 729 N N . ILE A 1 96 ? 6.985 8.679 -0.699 1.00 86.94 96 ILE A N 1
ATOM 730 C CA . ILE A 1 96 ? 7.976 9.494 -1.427 1.00 86.94 96 ILE A CA 1
ATOM 731 C C . ILE A 1 96 ? 9.205 8.696 -1.862 1.00 86.94 96 ILE A C 1
ATOM 733 O O . ILE A 1 96 ? 9.847 9.012 -2.860 1.00 86.94 96 ILE A O 1
ATOM 737 N N . ARG A 1 97 ? 9.531 7.622 -1.141 1.00 85.88 97 ARG A N 1
ATOM 738 C CA . ARG A 1 97 ? 10.669 6.751 -1.452 1.00 85.88 97 ARG A CA 1
ATOM 739 C C . ARG A 1 97 ? 10.493 5.980 -2.760 1.00 85.88 97 ARG A C 1
ATOM 741 O O . ARG A 1 97 ? 11.478 5.568 -3.373 1.00 85.88 97 ARG A O 1
ATOM 748 N N . ASP A 1 98 ? 9.256 5.713 -3.178 1.00 86.12 98 ASP A N 1
ATOM 749 C CA . ASP A 1 98 ? 8.987 4.859 -4.333 1.00 86.12 98 ASP A CA 1
ATOM 750 C C . ASP A 1 98 ? 9.403 5.502 -5.664 1.00 86.12 98 ASP A C 1
ATOM 752 O O . ASP A 1 98 ? 10.078 4.820 -6.446 1.00 86.12 98 ASP A O 1
ATOM 756 N N . PRO A 1 99 ? 9.105 6.787 -5.927 1.00 80.81 99 PRO A N 1
ATOM 757 C CA . PRO A 1 99 ? 9.663 7.501 -7.070 1.00 80.81 99 PRO A CA 1
ATOM 758 C C . PRO A 1 99 ? 11.196 7.526 -7.093 1.00 80.81 99 PRO A C 1
ATOM 760 O O . PRO A 1 99 ? 11.790 7.351 -8.159 1.00 80.81 99 PRO A O 1
ATOM 763 N N . ILE A 1 100 ? 11.849 7.640 -5.926 1.00 81.44 100 ILE A N 1
ATOM 764 C CA . ILE A 1 100 ? 13.320 7.605 -5.801 1.00 81.44 100 ILE A CA 1
ATOM 765 C C . ILE A 1 100 ? 13.863 6.289 -6.354 1.00 81.44 100 ILE A C 1
ATOM 767 O O . ILE A 1 100 ? 14.656 6.264 -7.296 1.00 81.44 100 ILE A O 1
ATOM 771 N N . VAL A 1 101 ? 13.400 5.171 -5.790 1.00 82.81 101 VAL A N 1
ATOM 772 C CA . VAL A 1 101 ? 13.869 3.833 -6.174 1.00 82.81 101 VAL A CA 1
ATOM 773 C C . VAL A 1 101 ? 13.524 3.530 -7.631 1.00 82.81 101 VAL A C 1
ATOM 775 O O . VAL A 1 101 ? 14.312 2.909 -8.345 1.00 82.81 101 VAL A O 1
ATOM 778 N N . THR A 1 102 ? 12.361 3.986 -8.091 1.00 80.31 102 THR A N 1
ATOM 779 C CA . THR A 1 102 ? 11.902 3.790 -9.468 1.00 80.31 102 THR A CA 1
ATOM 780 C C . THR A 1 102 ? 12.803 4.511 -10.467 1.00 80.31 102 THR A C 1
ATOM 782 O O . THR A 1 102 ? 13.241 3.895 -11.439 1.00 80.31 102 THR A O 1
ATOM 785 N N . SER A 1 103 ? 13.164 5.763 -10.184 1.00 77.25 103 SER A N 1
ATOM 786 C CA . SER A 1 103 ? 14.075 6.565 -11.011 1.00 77.25 103 SER A CA 1
ATOM 787 C C . SER A 1 103 ? 15.473 5.951 -11.082 1.00 77.25 103 SER A C 1
ATOM 789 O O . SER A 1 103 ? 16.032 5.779 -12.168 1.00 77.25 103 SER A O 1
ATOM 791 N N . LEU A 1 104 ? 16.013 5.533 -9.932 1.00 78.44 104 LEU A N 1
ATOM 792 C CA . LEU A 1 104 ? 17.318 4.871 -9.841 1.00 78.44 104 LEU A CA 1
ATOM 793 C C . LEU A 1 104 ? 17.351 3.549 -10.614 1.00 78.44 104 LEU A C 1
ATOM 795 O O . LEU A 1 104 ? 18.330 3.236 -11.289 1.00 78.44 104 LEU A O 1
ATOM 799 N N . ARG A 1 105 ? 16.265 2.775 -10.561 1.00 78.88 105 ARG A N 1
ATOM 800 C CA . ARG A 1 105 ? 16.158 1.518 -11.305 1.00 78.88 105 ARG A CA 1
ATOM 801 C C . ARG A 1 105 ? 16.109 1.748 -12.816 1.00 78.88 105 ARG A C 1
ATOM 803 O O . ARG A 1 105 ? 16.806 1.041 -13.544 1.00 78.88 105 ARG A O 1
ATOM 810 N N . SER A 1 106 ? 15.335 2.730 -13.277 1.00 75.69 106 SER A N 1
ATOM 811 C CA . SER A 1 106 ? 15.278 3.102 -14.696 1.00 75.69 106 SER A CA 1
ATOM 812 C C . SER A 1 106 ? 16.653 3.540 -15.208 1.00 75.69 106 SER A C 1
ATOM 814 O O . SER A 1 106 ? 17.108 3.070 -16.249 1.00 75.69 106 SER A O 1
ATOM 816 N N . LEU A 1 107 ? 17.379 4.351 -14.434 1.00 74.19 107 LEU A N 1
ATOM 817 C CA . LEU A 1 107 ? 18.746 4.756 -14.761 1.00 74.19 107 LEU A CA 1
ATOM 818 C C . LEU A 1 107 ? 19.680 3.557 -14.980 1.00 74.19 107 LEU A C 1
ATOM 820 O O . LEU A 1 107 ? 20.456 3.535 -15.940 1.00 74.19 107 LEU A O 1
ATOM 824 N N . SER A 1 108 ? 19.650 2.583 -14.074 1.00 75.94 108 SER A N 1
ATOM 825 C CA . SER A 1 108 ? 20.505 1.401 -14.186 1.00 75.94 108 SER A CA 1
ATOM 826 C C . SER A 1 108 ? 20.193 0.572 -15.417 1.00 75.94 108 SER A C 1
ATOM 828 O O . SER A 1 108 ? 21.115 0.160 -16.117 1.00 75.94 108 SER A O 1
ATOM 830 N N . GLN A 1 109 ? 18.915 0.428 -15.759 1.00 75.12 109 GLN A N 1
ATOM 831 C CA . GLN A 1 109 ? 18.504 -0.270 -16.974 1.00 75.12 109 GLN A CA 1
ATOM 832 C C . GLN A 1 109 ? 18.972 0.439 -18.252 1.00 75.12 109 GLN A C 1
ATOM 834 O O . GLN A 1 109 ? 19.505 -0.229 -19.138 1.00 75.12 109 GLN A O 1
ATOM 839 N N . ILE A 1 110 ? 18.848 1.772 -18.333 1.00 70.75 110 ILE A N 1
ATOM 840 C CA . ILE A 1 110 ? 19.308 2.562 -19.496 1.00 70.75 110 ILE A CA 1
ATOM 841 C C . ILE A 1 110 ? 20.801 2.340 -19.754 1.00 70.75 110 ILE A C 1
ATOM 843 O O . ILE A 1 110 ? 21.233 2.285 -20.902 1.00 70.75 110 ILE A O 1
ATOM 847 N N . ARG A 1 111 ? 21.593 2.182 -18.690 1.00 70.38 111 ARG A N 1
ATOM 848 C CA . ARG A 1 111 ? 23.044 1.974 -18.782 1.00 70.38 111 ARG A CA 1
ATOM 849 C C . ARG A 1 111 ? 23.473 0.507 -18.829 1.00 70.38 111 ARG A C 1
ATOM 851 O O . ARG A 1 111 ? 24.664 0.227 -18.757 1.00 70.38 111 ARG A O 1
ATOM 858 N N . GLY A 1 112 ? 22.528 -0.428 -18.934 1.00 70.19 112 GLY A N 1
ATOM 859 C CA . GLY A 1 112 ? 22.827 -1.860 -18.982 1.00 70.19 112 GLY A CA 1
ATOM 860 C C . GLY A 1 112 ? 23.331 -2.452 -17.661 1.00 70.19 112 GLY A C 1
ATOM 861 O O . GLY A 1 112 ? 23.814 -3.582 -17.652 1.00 70.19 112 GLY A O 1
ATOM 862 N N . LEU A 1 113 ? 23.202 -1.732 -16.543 1.00 71.38 113 LEU A N 1
ATOM 863 C CA . LEU A 1 113 ? 23.519 -2.251 -15.217 1.00 71.38 113 LEU A CA 1
ATOM 864 C C . LEU A 1 113 ? 22.356 -3.101 -14.711 1.00 71.38 113 LEU A C 1
ATOM 866 O O . LEU A 1 113 ? 21.266 -2.611 -14.401 1.00 71.38 113 LEU A O 1
ATOM 870 N N . VAL A 1 114 ? 22.602 -4.403 -14.599 1.00 66.12 114 VAL A N 1
ATOM 871 C CA . VAL A 1 114 ? 21.649 -5.339 -14.005 1.00 66.12 114 VAL A CA 1
ATOM 872 C C . VAL A 1 114 ? 21.749 -5.223 -12.488 1.00 66.12 114 VAL A C 1
ATOM 874 O O . VAL A 1 114 ? 22.568 -5.879 -11.847 1.00 66.12 114 VAL A O 1
ATOM 877 N N . LEU A 1 115 ? 20.903 -4.379 -11.897 1.00 65.69 115 LEU A N 1
ATOM 878 C CA . LEU A 1 115 ? 20.757 -4.336 -10.446 1.00 65.69 115 LEU A CA 1
ATOM 879 C C . LEU A 1 115 ? 20.122 -5.643 -9.975 1.00 65.69 115 LEU A C 1
ATOM 881 O O . LEU A 1 115 ? 18.922 -5.871 -10.160 1.00 65.69 115 LEU A O 1
ATOM 885 N N . LYS A 1 116 ? 20.923 -6.500 -9.339 1.00 59.81 116 LYS A N 1
ATOM 886 C CA . LYS A 1 116 ? 20.397 -7.649 -8.604 1.00 59.81 116 LYS A CA 1
ATOM 887 C C . LYS A 1 116 ? 19.517 -7.095 -7.485 1.00 59.81 116 LYS A C 1
ATOM 889 O O . LYS A 1 116 ? 19.999 -6.415 -6.585 1.00 59.81 116 LYS A O 1
ATOM 894 N N . THR A 1 117 ? 18.212 -7.333 -7.572 1.00 57.19 117 THR A N 1
ATOM 895 C CA . THR A 1 117 ? 17.264 -6.927 -6.530 1.00 57.19 117 THR A CA 1
ATOM 896 C C . THR A 1 117 ? 17.702 -7.541 -5.205 1.00 57.19 117 THR A C 1
ATOM 898 O O . THR A 1 117 ? 17.821 -8.767 -5.126 1.00 57.19 117 THR A O 1
ATOM 901 N N . ALA A 1 118 ? 17.918 -6.719 -4.175 1.00 60.50 118 ALA A N 1
ATOM 902 C CA . ALA A 1 118 ? 18.126 -7.222 -2.823 1.00 60.50 118 ALA A CA 1
ATOM 903 C C . ALA A 1 118 ? 16.951 -8.138 -2.443 1.00 60.50 118 ALA A C 1
ATOM 905 O O . ALA A 1 118 ? 15.793 -7.818 -2.727 1.00 60.50 118 ALA A O 1
ATOM 906 N N . SER A 1 119 ? 17.232 -9.271 -1.798 1.00 59.41 119 SER A N 1
ATOM 907 C CA . SER A 1 119 ? 16.213 -10.240 -1.366 1.00 59.41 119 SER A CA 1
ATOM 908 C C . SER A 1 119 ? 15.103 -9.584 -0.533 1.00 59.41 119 SER A C 1
ATOM 910 O O . SER A 1 119 ? 13.938 -9.944 -0.668 1.00 59.41 119 SER A O 1
ATOM 912 N N . PHE A 1 120 ? 15.444 -8.555 0.246 1.00 60.50 120 PHE A N 1
ATOM 913 C CA . PHE A 1 120 ? 14.513 -7.776 1.066 1.00 60.50 120 PHE A CA 1
ATOM 914 C C . PHE A 1 120 ? 13.452 -7.004 0.262 1.00 60.50 120 PHE A C 1
ATOM 916 O O . PHE A 1 120 ? 12.308 -6.886 0.697 1.00 60.50 120 PHE A O 1
ATOM 923 N N . ALA A 1 121 ? 13.784 -6.533 -0.945 1.00 63.09 121 ALA A N 1
ATOM 924 C CA . ALA A 1 121 ? 12.857 -5.767 -1.781 1.00 63.09 121 ALA A CA 1
ATOM 925 C C . ALA A 1 121 ? 11.668 -6.608 -2.280 1.00 63.09 121 ALA A C 1
ATOM 927 O O . ALA A 1 121 ? 10.638 -6.050 -2.646 1.00 63.09 121 ALA A O 1
ATOM 928 N N . GLN A 1 122 ? 11.793 -7.940 -2.271 1.00 69.38 122 GLN A N 1
ATOM 929 C CA . GLN A 1 122 ? 10.751 -8.869 -2.721 1.00 69.38 122 GLN A CA 1
ATOM 930 C C . GLN A 1 122 ? 9.607 -9.034 -1.708 1.00 69.38 122 GLN A C 1
ATOM 932 O O . GLN A 1 122 ? 8.541 -9.525 -2.076 1.00 69.38 122 GLN A O 1
ATOM 937 N N . TYR A 1 123 ? 9.821 -8.639 -0.448 1.00 80.38 123 TYR A N 1
ATOM 938 C CA . TYR A 1 123 ? 8.831 -8.765 0.631 1.00 80.38 123 TYR A CA 1
ATOM 939 C C . TYR A 1 123 ? 8.190 -7.435 1.017 1.00 80.38 123 TYR A C 1
ATOM 941 O O . TYR A 1 123 ? 7.214 -7.429 1.761 1.00 80.38 123 TYR A O 1
ATOM 949 N N . LYS A 1 124 ? 8.715 -6.315 0.506 1.00 83.81 124 LYS A N 1
ATOM 950 C CA . LYS A 1 124 ? 8.308 -4.967 0.916 1.00 83.81 124 LYS A CA 1
ATOM 951 C C . LYS A 1 124 ? 6.802 -4.736 0.777 1.00 83.81 124 LYS A C 1
ATOM 953 O O . LYS A 1 124 ? 6.186 -4.268 1.721 1.00 83.81 124 LYS A O 1
ATOM 958 N N . THR A 1 125 ? 6.215 -5.141 -0.350 1.00 82.44 125 THR A N 1
ATOM 959 C CA . THR A 1 125 ? 4.801 -4.892 -0.640 1.00 82.44 125 THR A CA 1
ATOM 960 C C . THR A 1 125 ? 3.924 -5.683 0.322 1.00 82.44 125 THR A C 1
ATOM 962 O O . THR A 1 125 ? 3.001 -5.137 0.906 1.00 82.44 125 THR A O 1
ATOM 965 N N . ALA A 1 126 ? 4.272 -6.947 0.588 1.00 86.75 126 ALA A N 1
ATOM 966 C CA . ALA A 1 126 ? 3.558 -7.758 1.570 1.00 86.75 126 ALA A CA 1
ATOM 967 C C . ALA A 1 126 ? 3.623 -7.133 2.974 1.00 86.75 126 ALA A C 1
ATOM 969 O O . ALA A 1 126 ? 2.614 -7.086 3.669 1.00 86.75 126 ALA A O 1
ATOM 970 N N . ILE A 1 127 ? 4.791 -6.620 3.370 1.00 90.88 127 ILE A N 1
ATOM 971 C CA . ILE A 1 127 ? 4.989 -5.924 4.647 1.00 90.88 127 ILE A CA 1
ATOM 972 C C . ILE A 1 127 ? 4.123 -4.657 4.714 1.00 90.88 127 ILE A C 1
ATOM 974 O O . ILE A 1 127 ? 3.401 -4.477 5.688 1.00 90.88 127 ILE A O 1
ATOM 978 N N . GLU A 1 128 ? 4.127 -3.825 3.671 1.00 92.75 128 GLU A N 1
ATOM 979 C CA . GLU A 1 128 ? 3.307 -2.608 3.588 1.00 92.75 128 GLU A CA 1
ATOM 980 C C . GLU A 1 128 ? 1.801 -2.921 3.656 1.00 92.75 128 GLU A C 1
ATOM 982 O O . GLU A 1 128 ? 1.070 -2.275 4.404 1.00 92.75 128 GLU A O 1
ATOM 987 N N . MET A 1 129 ? 1.338 -3.951 2.941 1.00 92.25 129 MET A N 1
ATOM 988 C CA . MET A 1 129 ? -0.069 -4.371 2.937 1.00 92.25 129 MET A CA 1
ATOM 989 C C . MET A 1 129 ? -0.517 -4.922 4.294 1.00 92.25 129 MET A C 1
ATOM 991 O O . MET A 1 129 ? -1.579 -4.538 4.787 1.00 92.25 129 MET A O 1
ATOM 995 N N . ILE A 1 130 ? 0.291 -5.794 4.913 1.00 93.00 130 ILE A N 1
ATOM 996 C CA . ILE A 1 130 ? 0.026 -6.324 6.261 1.00 93.00 130 ILE A CA 1
ATOM 997 C C . ILE A 1 130 ? -0.027 -5.168 7.261 1.00 93.00 130 ILE A C 1
ATOM 999 O O . ILE A 1 130 ? -0.920 -5.123 8.105 1.00 93.00 130 ILE A O 1
ATOM 1003 N N . THR A 1 131 ? 0.884 -4.205 7.136 1.00 94.81 131 THR A N 1
ATOM 1004 C CA . THR A 1 131 ? 0.940 -3.049 8.024 1.00 94.81 131 THR A CA 1
ATOM 1005 C C . THR A 1 131 ? -0.229 -2.111 7.885 1.00 94.81 131 THR A C 1
ATOM 1007 O O . THR A 1 131 ? -0.841 -1.806 8.906 1.00 94.81 131 THR A O 1
ATOM 1010 N N . GLY A 1 132 ? -0.606 -1.706 6.675 1.00 96.12 132 GLY A N 1
ATOM 1011 C CA . GLY A 1 132 ? -1.791 -0.868 6.516 1.00 96.12 132 GLY A CA 1
ATOM 1012 C C . GLY A 1 132 ? -3.061 -1.593 6.974 1.00 96.12 132 GLY A C 1
ATOM 1013 O O . GLY A 1 132 ? -3.857 -1.025 7.720 1.00 96.12 132 GLY A O 1
ATOM 1014 N N . GLY A 1 133 ? -3.215 -2.880 6.641 1.00 95.75 133 GLY A N 1
ATOM 1015 C CA . GLY A 1 133 ? -4.336 -3.686 7.133 1.00 95.75 133 GLY A CA 1
ATOM 1016 C C . GLY A 1 133 ? -4.393 -3.736 8.663 1.00 95.75 133 GLY A C 1
ATOM 1017 O O . GLY A 1 133 ? -5.456 -3.564 9.256 1.00 95.75 133 GLY A O 1
ATOM 1018 N N . TYR A 1 134 ? -3.249 -3.912 9.320 1.00 95.69 134 TYR A N 1
ATOM 1019 C CA . TYR A 1 134 ? -3.171 -3.922 10.775 1.00 95.69 134 TYR A CA 1
ATOM 1020 C C . TYR A 1 134 ? -3.433 -2.546 11.410 1.00 95.69 134 TYR A C 1
ATOM 1022 O O . TYR A 1 134 ? -4.158 -2.461 12.398 1.00 95.69 134 TYR A O 1
ATOM 1030 N N . MET A 1 135 ? -2.894 -1.466 10.837 1.00 96.81 135 MET A N 1
ATOM 1031 C CA . MET A 1 135 ? -3.121 -0.098 11.320 1.00 96.81 135 MET A CA 1
ATOM 1032 C C . MET A 1 135 ? -4.609 0.264 11.277 1.00 96.81 135 MET A C 1
ATOM 1034 O O . MET A 1 135 ? -5.135 0.776 12.265 1.00 96.81 135 MET A O 1
ATOM 1038 N N . ILE A 1 136 ? -5.303 -0.075 10.182 1.00 96.81 136 ILE A N 1
ATOM 1039 C CA . ILE A 1 136 ? -6.757 0.102 10.098 1.00 96.81 136 ILE A CA 1
ATOM 1040 C C . ILE A 1 136 ? -7.452 -0.763 11.157 1.00 96.81 136 ILE A C 1
ATOM 1042 O O . ILE A 1 136 ? -8.298 -0.252 11.881 1.00 96.81 136 ILE A O 1
ATOM 1046 N N . TRP A 1 137 ? -7.091 -2.043 11.305 1.00 95.31 137 TRP A N 1
ATOM 1047 C CA . TRP A 1 137 ? -7.723 -2.920 12.300 1.00 95.31 137 TRP A CA 1
ATOM 1048 C C . TRP A 1 137 ? -7.632 -2.359 13.724 1.00 95.31 137 TRP A C 1
ATOM 1050 O O . TRP A 1 137 ? -8.641 -2.277 14.417 1.00 95.31 137 TRP A O 1
ATOM 1060 N N . VAL A 1 138 ? -6.440 -1.938 14.156 1.00 95.38 138 VAL A N 1
ATOM 1061 C CA . VAL A 1 138 ? -6.212 -1.406 15.512 1.00 95.38 138 VAL A CA 1
ATOM 1062 C C . VAL A 1 138 ? -6.980 -0.110 15.748 1.00 95.38 138 VAL A C 1
ATOM 1064 O O . VAL A 1 138 ? -7.453 0.123 16.858 1.00 95.38 138 VAL A O 1
ATOM 1067 N N . PHE A 1 139 ? -7.114 0.723 14.717 1.00 95.25 139 PHE A N 1
ATOM 1068 C CA . PHE A 1 139 ? -7.923 1.932 14.785 1.00 95.25 139 PHE A CA 1
ATOM 1069 C C . PHE A 1 139 ? -9.419 1.614 14.899 1.00 95.25 139 PHE A C 1
ATOM 1071 O O . PHE A 1 139 ? -10.139 2.232 15.682 1.00 95.25 139 PHE A O 1
ATOM 1078 N N . VAL A 1 140 ? -9.899 0.640 14.121 1.00 94.56 140 VAL A N 1
ATOM 1079 C CA . VAL A 1 140 ? -11.328 0.323 14.053 1.00 94.56 140 VAL A CA 1
ATOM 1080 C C . VAL A 1 140 ? -11.791 -0.534 15.243 1.00 94.56 140 VAL A C 1
ATOM 1082 O O . VAL A 1 140 ? -12.918 -0.390 15.718 1.00 94.56 140 VAL A O 1
ATOM 1085 N N . VAL A 1 141 ? -10.909 -1.374 15.785 1.00 94.31 141 VAL A N 1
ATOM 1086 C CA . VAL A 1 141 ? -11.134 -2.193 16.985 1.00 94.31 141 VAL A CA 1
ATOM 1087 C C . VAL A 1 141 ? -10.157 -1.744 18.082 1.00 94.31 141 VAL A C 1
ATOM 1089 O O . VAL A 1 141 ? -9.157 -2.412 18.364 1.00 94.31 141 VAL A O 1
ATOM 1092 N N . PRO A 1 142 ? -10.408 -0.591 18.729 1.00 93.12 142 PRO A N 1
ATOM 1093 C CA . PRO A 1 142 ? -9.462 -0.022 19.683 1.00 93.12 142 PRO A CA 1
ATOM 1094 C C . PRO A 1 142 ? -9.355 -0.842 20.973 1.00 93.12 142 PRO A C 1
ATOM 1096 O O . PRO A 1 142 ? -8.317 -0.783 21.641 1.00 93.12 142 PRO A O 1
ATOM 1099 N N . ASP A 1 143 ? -10.381 -1.634 21.319 1.00 94.88 143 ASP A N 1
ATOM 1100 C CA . ASP A 1 143 ? -10.364 -2.476 22.515 1.00 94.88 143 ASP A CA 1
ATOM 1101 C C . ASP A 1 143 ? -9.165 -3.435 22.506 1.00 94.88 143 ASP A C 1
ATOM 1103 O O . ASP A 1 143 ? -8.962 -4.249 21.599 1.00 94.88 143 ASP A O 1
ATOM 1107 N N . LYS A 1 144 ? -8.343 -3.325 23.553 1.00 94.06 144 LYS A N 1
ATOM 1108 C CA . LYS A 1 144 ? -7.059 -4.024 23.641 1.00 94.06 144 LYS A CA 1
ATOM 1109 C C . LYS A 1 144 ? -7.238 -5.532 23.716 1.00 94.06 144 LYS A C 1
ATOM 1111 O O . LYS A 1 144 ? -6.488 -6.255 23.065 1.00 94.06 144 LYS A O 1
ATOM 1116 N N . LYS A 1 145 ? -8.214 -6.004 24.494 1.00 95.12 145 LYS A N 1
ATOM 1117 C CA . LYS A 1 145 ? -8.451 -7.440 24.683 1.00 95.12 145 LYS A CA 1
ATOM 1118 C C . LYS A 1 145 ? -8.917 -8.076 23.379 1.00 95.12 145 LYS A C 1
ATOM 1120 O O . LYS A 1 145 ? -8.320 -9.054 22.940 1.00 95.12 145 LYS A O 1
ATOM 1125 N N . THR A 1 146 ? -9.912 -7.476 22.735 1.00 94.62 146 THR A N 1
ATOM 1126 C CA . THR A 1 146 ? -10.483 -7.952 21.471 1.00 94.62 146 THR A CA 1
ATOM 1127 C C . THR A 1 146 ? -9.426 -8.002 20.375 1.00 94.62 146 THR A C 1
ATOM 1129 O O . THR A 1 146 ? -9.266 -9.032 19.721 1.00 94.62 146 THR A O 1
ATOM 1132 N N . THR A 1 147 ? -8.636 -6.936 20.224 1.00 93.75 147 THR A N 1
ATOM 1133 C CA . THR A 1 147 ? -7.572 -6.901 19.217 1.00 93.75 147 THR A CA 1
ATOM 1134 C C . THR A 1 147 ? -6.484 -7.934 19.489 1.00 93.75 147 THR A C 1
ATOM 1136 O O . THR A 1 147 ? -6.090 -8.639 18.564 1.00 93.75 147 THR A O 1
ATOM 1139 N N . LEU A 1 148 ? -6.042 -8.114 20.738 1.00 94.75 148 LEU A N 1
ATOM 1140 C CA . LEU A 1 148 ? -5.050 -9.144 21.067 1.00 94.75 148 LEU A CA 1
ATOM 1141 C C . LEU A 1 148 ? -5.567 -10.563 20.811 1.00 94.75 148 LEU A C 1
ATOM 1143 O O . LEU A 1 148 ? -4.835 -11.373 20.247 1.00 94.75 148 LEU A O 1
ATOM 1147 N N . ILE A 1 149 ? -6.818 -10.858 21.178 1.00 95.75 149 ILE A N 1
ATOM 1148 C CA . ILE A 1 149 ? -7.437 -12.165 20.917 1.00 95.75 149 ILE A CA 1
ATOM 1149 C C . ILE A 1 149 ? -7.496 -12.425 19.410 1.00 95.75 149 ILE A C 1
ATOM 1151 O O . ILE A 1 149 ? -7.024 -13.465 18.953 1.00 95.75 149 ILE A O 1
ATOM 1155 N N . ALA A 1 150 ? -8.011 -11.470 18.631 1.00 93.56 150 ALA A N 1
ATOM 1156 C CA . ALA A 1 150 ? -8.112 -11.602 17.180 1.00 93.56 150 ALA A CA 1
ATOM 1157 C C . ALA A 1 150 ? -6.737 -11.843 16.537 1.00 93.56 150 ALA A C 1
ATOM 1159 O O . ALA A 1 150 ? -6.564 -12.767 15.744 1.00 93.56 150 ALA A O 1
ATOM 1160 N N . MET A 1 151 ? -5.728 -11.068 16.931 1.00 93.06 151 MET A N 1
ATOM 1161 C CA . MET A 1 151 ? -4.368 -11.224 16.420 1.00 93.06 151 MET A CA 1
ATOM 1162 C C . MET A 1 151 ? -3.711 -12.533 16.851 1.00 93.06 151 MET A C 1
ATOM 1164 O O . MET A 1 151 ? -2.927 -13.093 16.090 1.00 93.06 151 MET A O 1
ATOM 1168 N N . PHE A 1 152 ? -4.021 -13.034 18.047 1.00 95.38 152 PHE A N 1
ATOM 1169 C CA . PHE A 1 152 ? -3.499 -14.310 18.524 1.00 95.38 152 PHE A CA 1
ATOM 1170 C C . PHE A 1 152 ? -4.091 -15.468 17.722 1.00 95.38 152 PHE A C 1
ATOM 1172 O O . PHE A 1 152 ? -3.359 -16.359 17.296 1.00 95.38 152 PHE A O 1
ATOM 1179 N N . VAL A 1 153 ? -5.389 -15.408 17.409 1.00 96.19 153 VAL A N 1
ATOM 1180 C CA . VAL A 1 153 ? -6.032 -16.357 16.491 1.00 96.19 153 VAL A CA 1
ATOM 1181 C C . VAL A 1 153 ? -5.379 -16.298 15.109 1.00 96.19 153 VAL A C 1
ATOM 1183 O O . VAL A 1 153 ? -4.980 -17.335 14.582 1.00 96.19 153 VAL A O 1
ATOM 1186 N N . VAL A 1 154 ? -5.189 -15.102 14.539 1.00 93.81 154 VAL A N 1
ATOM 1187 C CA . VAL A 1 154 ? -4.501 -14.935 13.245 1.00 93.81 154 VAL A CA 1
ATOM 1188 C C . VAL A 1 154 ? -3.073 -15.487 13.302 1.00 93.81 154 VAL A C 1
ATOM 1190 O O . VAL A 1 154 ? -2.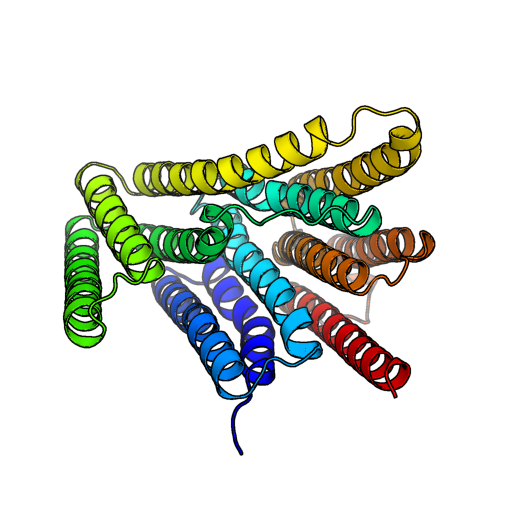658 -16.196 12.388 1.00 93.81 154 VAL A O 1
ATOM 1193 N N . PHE A 1 155 ? -2.337 -15.238 14.387 1.00 95.25 155 PHE A N 1
ATOM 1194 C CA . PHE A 1 155 ? -0.995 -15.777 14.593 1.00 95.25 155 PHE A CA 1
ATOM 1195 C C . PHE A 1 155 ? -0.985 -17.307 14.574 1.00 95.25 155 PHE A C 1
ATOM 1197 O O . PHE A 1 155 ? -0.179 -17.894 13.853 1.00 95.25 155 PHE A O 1
ATOM 1204 N N . LEU A 1 156 ? -1.901 -17.956 15.302 1.00 96.94 156 LEU A N 1
ATOM 1205 C CA . LEU A 1 156 ? -2.020 -19.415 15.318 1.00 96.94 156 LEU A CA 1
ATOM 1206 C C . LEU A 1 156 ? -2.369 -19.979 13.936 1.00 96.94 156 LEU A C 1
ATOM 1208 O O . LEU A 1 156 ? -1.786 -20.982 13.528 1.00 96.94 156 LEU A O 1
ATOM 1212 N N . LEU A 1 157 ? -3.259 -19.320 13.187 1.00 95.50 157 LEU A N 1
ATOM 1213 C CA . LEU A 1 157 ? -3.598 -19.719 11.818 1.00 95.50 157 LEU A CA 1
ATOM 1214 C C . LEU A 1 157 ? -2.390 -19.597 10.878 1.00 95.50 157 LEU A C 1
ATOM 1216 O O . LEU A 1 157 ? -2.088 -20.531 10.131 1.00 95.50 157 LEU A O 1
ATOM 1220 N N . CYS A 1 158 ? -1.657 -18.482 10.937 1.00 93.56 158 CYS A N 1
ATOM 1221 C CA . CYS A 1 158 ? -0.447 -18.279 10.140 1.00 93.56 158 CYS A CA 1
ATOM 1222 C C . CYS A 1 158 ? 0.656 -19.280 10.511 1.00 93.56 158 CYS A C 1
ATOM 1224 O O . CYS A 1 158 ? 1.311 -19.828 9.622 1.00 93.56 158 CYS A O 1
ATOM 1226 N N . LEU A 1 159 ? 0.846 -19.546 11.806 1.00 94.69 159 LEU A N 1
ATOM 1227 C CA . LEU A 1 159 ? 1.828 -20.501 12.309 1.00 94.69 159 LEU A CA 1
ATOM 1228 C C . LEU A 1 159 ? 1.468 -21.934 11.903 1.00 94.69 159 LEU A C 1
ATOM 1230 O O . LEU A 1 159 ? 2.326 -22.665 11.410 1.00 94.69 159 LEU A O 1
ATOM 1234 N N . GLY A 1 160 ? 0.198 -22.320 12.036 1.00 95.12 160 GLY A N 1
ATOM 1235 C CA . GLY A 1 160 ? -0.305 -23.614 11.583 1.00 95.12 160 GLY A CA 1
ATOM 1236 C C . GLY A 1 160 ? -0.103 -23.807 10.081 1.00 95.12 160 GLY A C 1
ATOM 1237 O O . GLY A 1 160 ? 0.405 -24.846 9.655 1.00 95.12 160 GLY A O 1
ATOM 1238 N N . TRP A 1 161 ? -0.400 -22.783 9.273 1.00 92.75 161 TRP A N 1
ATOM 1239 C CA . TRP A 1 161 ? -0.163 -22.830 7.829 1.00 92.75 161 TRP A CA 1
ATOM 1240 C C . TRP A 1 161 ? 1.329 -22.939 7.486 1.00 92.75 161 TRP A C 1
ATOM 1242 O O . TRP A 1 161 ? 1.709 -23.733 6.622 1.00 92.75 161 TRP A O 1
ATOM 1252 N N . PHE A 1 162 ? 2.185 -22.199 8.194 1.00 93.56 162 PHE A N 1
ATOM 1253 C CA . PHE A 1 162 ? 3.636 -22.296 8.060 1.00 93.56 162 PHE A CA 1
ATOM 1254 C C . PHE A 1 162 ? 4.150 -23.711 8.364 1.00 93.56 162 PHE A C 1
ATOM 1256 O O . PHE A 1 162 ? 4.882 -24.280 7.550 1.00 93.56 162 PHE A O 1
ATOM 1263 N N . ILE A 1 163 ? 3.731 -24.299 9.488 1.00 93.50 163 ILE A N 1
ATOM 1264 C CA . ILE A 1 163 ? 4.125 -25.652 9.903 1.00 93.50 163 ILE A CA 1
ATOM 1265 C C . ILE A 1 163 ? 3.629 -26.688 8.890 1.00 93.50 163 ILE A C 1
ATOM 1267 O O . ILE A 1 163 ? 4.412 -27.522 8.438 1.00 93.50 163 ILE A O 1
ATOM 1271 N N . ALA A 1 164 ? 2.363 -26.610 8.472 1.00 93.50 164 ALA A N 1
ATOM 1272 C CA . ALA A 1 164 ? 1.795 -27.523 7.484 1.00 93.50 164 ALA A CA 1
ATOM 1273 C C . ALA A 1 164 ? 2.549 -27.458 6.145 1.00 93.50 164 ALA A C 1
ATOM 1275 O O . ALA A 1 164 ? 2.906 -28.493 5.575 1.00 93.50 164 ALA A O 1
ATOM 1276 N N . TYR A 1 165 ? 2.859 -26.248 5.664 1.00 92.06 165 TYR A N 1
ATOM 1277 C CA . TYR A 1 165 ? 3.657 -26.061 4.454 1.00 92.06 165 TYR A CA 1
ATOM 1278 C C . TYR A 1 165 ? 5.064 -26.649 4.611 1.00 92.06 165 TYR A C 1
ATOM 1280 O O . TYR A 1 165 ? 5.548 -27.343 3.714 1.00 92.06 165 TYR A O 1
ATOM 1288 N N . TRP A 1 166 ? 5.717 -26.394 5.747 1.00 93.00 166 TRP A N 1
ATOM 1289 C CA . TRP A 1 166 ? 7.053 -26.907 6.033 1.00 93.00 166 TRP A CA 1
ATOM 1290 C C . TRP A 1 166 ? 7.078 -28.438 6.074 1.00 93.00 166 TRP A C 1
ATOM 1292 O O . TRP A 1 166 ? 7.955 -29.045 5.460 1.00 93.00 166 TRP A O 1
ATOM 1302 N N . ILE A 1 167 ? 6.084 -29.075 6.699 1.00 95.25 167 ILE A N 1
ATOM 1303 C CA . ILE A 1 167 ? 5.950 -30.536 6.729 1.00 95.25 167 ILE A CA 1
ATOM 1304 C C . ILE A 1 167 ? 5.741 -31.093 5.315 1.00 95.25 167 ILE A C 1
ATOM 1306 O O . ILE A 1 167 ? 6.428 -32.043 4.935 1.00 95.25 167 ILE A O 1
ATOM 1310 N N . TRP A 1 168 ? 4.842 -30.488 4.528 1.00 94.12 168 TRP A N 1
ATOM 1311 C CA . TRP A 1 168 ? 4.470 -30.980 3.197 1.00 94.12 168 TRP A CA 1
ATOM 1312 C C . TRP A 1 168 ? 5.568 -30.790 2.146 1.00 94.12 168 TRP A C 1
ATOM 1314 O O . TRP A 1 168 ? 5.840 -31.689 1.353 1.00 94.12 168 TRP A O 1
ATOM 1324 N N . LYS A 1 169 ? 6.206 -29.617 2.115 1.00 92.00 169 LYS A N 1
ATOM 1325 C CA . LYS A 1 169 ? 7.221 -29.277 1.106 1.00 92.00 169 LYS A CA 1
ATOM 1326 C C . LYS A 1 169 ? 8.653 -29.496 1.568 1.00 92.00 169 LYS A C 1
ATOM 1328 O O . LYS A 1 169 ? 9.553 -29.357 0.741 1.00 92.00 169 LYS A O 1
ATOM 1333 N N . LYS A 1 170 ? 8.873 -29.783 2.857 1.00 90.69 170 LYS A N 1
ATOM 1334 C CA . LYS A 1 170 ? 10.203 -29.877 3.490 1.00 90.69 170 LYS A CA 1
ATOM 1335 C C . LYS A 1 170 ? 11.082 -28.653 3.197 1.00 90.69 170 LYS A C 1
ATOM 1337 O O . LYS A 1 170 ? 12.302 -28.746 3.122 1.00 90.69 170 LYS A O 1
ATOM 1342 N N . LYS A 1 171 ? 10.448 -27.493 2.997 1.00 87.75 171 LYS A N 1
ATOM 1343 C CA . LYS A 1 171 ? 11.086 -26.217 2.654 1.00 87.75 171 LYS A CA 1
ATOM 1344 C C . LYS A 1 171 ? 10.404 -25.083 3.402 1.00 87.75 171 LYS A C 1
ATOM 1346 O O . LYS A 1 171 ? 9.184 -25.070 3.542 1.00 87.75 171 LYS A O 1
ATOM 1351 N N . ILE A 1 172 ? 11.200 -24.118 3.843 1.00 85.56 172 ILE A N 1
ATOM 1352 C CA . ILE A 1 172 ? 10.716 -22.891 4.476 1.00 85.56 172 ILE A CA 1
ATOM 1353 C C . ILE A 1 172 ? 10.264 -21.937 3.369 1.00 85.56 172 ILE A C 1
ATOM 1355 O O . ILE A 1 172 ? 11.034 -21.643 2.456 1.00 85.56 172 ILE A O 1
ATOM 1359 N N . HIS A 1 173 ? 9.017 -21.464 3.434 1.00 84.31 173 HIS A N 1
ATOM 1360 C CA . HIS A 1 173 ? 8.511 -20.453 2.507 1.00 84.31 173 HIS A CA 1
ATOM 1361 C C . HIS A 1 173 ? 8.746 -19.050 3.082 1.00 84.31 173 HIS A C 1
ATOM 1363 O O . HIS A 1 173 ? 8.079 -18.685 4.053 1.00 84.31 173 HIS A O 1
ATOM 1369 N N . PRO A 1 174 ? 9.623 -18.221 2.490 1.00 84.38 174 PRO A N 1
ATOM 1370 C CA . PRO A 1 174 ? 10.006 -16.943 3.089 1.00 84.38 174 PRO A CA 1
ATOM 1371 C C . PRO A 1 174 ? 8.833 -15.992 3.360 1.00 84.38 174 PRO A C 1
ATOM 1373 O O . PRO A 1 174 ? 8.778 -15.384 4.420 1.00 84.38 174 PRO A O 1
ATOM 1376 N N . ARG A 1 175 ? 7.834 -15.925 2.463 1.00 83.00 175 ARG A N 1
ATOM 1377 C CA . ARG A 1 175 ? 6.656 -15.057 2.672 1.00 83.00 175 ARG A CA 1
ATOM 1378 C C . ARG A 1 175 ? 5.816 -15.468 3.886 1.00 83.00 175 ARG A C 1
ATOM 1380 O O . ARG A 1 175 ? 5.227 -14.604 4.522 1.00 83.00 175 ARG A O 1
ATOM 1387 N N . LEU A 1 176 ? 5.768 -16.766 4.212 1.00 85.69 176 LEU A N 1
ATOM 1388 C CA . LEU A 1 176 ? 5.049 -17.242 5.400 1.00 85.69 176 LEU A CA 1
ATOM 1389 C C . LEU A 1 176 ? 5.818 -16.876 6.672 1.00 85.69 176 LEU A C 1
ATOM 1391 O O . LEU A 1 176 ? 5.201 -16.481 7.652 1.00 85.69 176 LEU A O 1
ATOM 1395 N N . VAL A 1 177 ? 7.155 -16.922 6.632 1.00 88.94 177 VAL A N 1
ATOM 1396 C CA . VAL A 1 177 ? 7.999 -16.434 7.734 1.00 88.94 177 VAL A CA 1
ATOM 1397 C C . VAL A 1 177 ? 7.773 -14.940 7.962 1.00 88.94 177 VAL A C 1
ATOM 1399 O O . VAL A 1 177 ? 7.556 -14.530 9.098 1.00 88.94 177 VAL A O 1
ATOM 1402 N N . THR A 1 178 ? 7.757 -14.132 6.895 1.00 87.81 178 THR A N 1
ATOM 1403 C CA . THR A 1 178 ? 7.448 -12.697 6.991 1.00 87.81 178 THR A CA 1
ATOM 1404 C C . THR A 1 178 ? 6.061 -12.464 7.584 1.00 87.81 178 THR A C 1
ATOM 1406 O O . THR A 1 178 ? 5.928 -11.650 8.489 1.00 87.81 178 THR A O 1
ATOM 1409 N N . LEU A 1 179 ? 5.041 -13.197 7.127 1.00 89.25 179 LEU A N 1
ATOM 1410 C CA . LEU A 1 179 ? 3.677 -13.079 7.644 1.00 89.25 179 LEU A CA 1
ATOM 1411 C C . LEU A 1 179 ? 3.607 -13.398 9.145 1.00 89.25 179 LEU A C 1
ATOM 1413 O O . LEU A 1 179 ? 3.131 -12.576 9.921 1.00 89.25 179 LEU A O 1
ATOM 1417 N N . VAL A 1 180 ? 4.132 -14.554 9.563 1.00 92.69 180 VAL A N 1
ATOM 1418 C CA . VAL A 1 180 ? 4.150 -14.970 10.976 1.00 92.69 180 VAL A CA 1
ATOM 1419 C C . VAL A 1 180 ? 4.926 -13.964 11.830 1.00 92.69 180 VAL A C 1
ATOM 1421 O O . VAL A 1 180 ? 4.442 -13.558 12.884 1.00 92.69 180 VAL A O 1
ATOM 1424 N N . GLY A 1 181 ? 6.095 -13.519 11.361 1.00 92.81 181 GLY A N 1
ATOM 1425 C CA . GLY A 1 181 ? 6.923 -12.538 12.062 1.00 92.81 181 GLY A CA 1
ATOM 1426 C C . GLY A 1 181 ? 6.232 -11.183 12.228 1.00 92.81 181 GLY A C 1
ATOM 1427 O O . GLY A 1 181 ? 6.249 -10.622 13.320 1.00 92.81 181 GLY A O 1
ATOM 1428 N N . MET A 1 182 ? 5.570 -10.682 11.182 1.00 92.38 182 MET A N 1
ATOM 1429 C CA . MET A 1 182 ? 4.837 -9.413 11.231 1.00 92.38 182 MET A CA 1
ATOM 1430 C C . MET A 1 182 ? 3.647 -9.478 12.196 1.00 92.38 182 MET A C 1
ATOM 1432 O O . MET A 1 182 ? 3.443 -8.530 12.955 1.00 92.38 182 MET A O 1
ATOM 1436 N N . VAL A 1 183 ? 2.896 -10.585 12.217 1.00 93.19 183 VAL A N 1
ATOM 1437 C CA . VAL A 1 183 ? 1.768 -10.771 13.150 1.00 93.19 183 VAL A CA 1
ATOM 1438 C C . VAL A 1 183 ? 2.262 -10.926 14.595 1.00 93.19 183 VAL A C 1
ATOM 1440 O O . VAL A 1 183 ? 1.690 -10.324 15.503 1.00 93.19 183 VAL A O 1
ATOM 1443 N N . ALA A 1 184 ? 3.351 -11.667 14.821 1.00 94.19 184 ALA A N 1
ATOM 1444 C CA . ALA A 1 184 ? 3.967 -11.799 16.143 1.00 94.19 184 ALA A CA 1
ATOM 1445 C C . ALA A 1 184 ? 4.475 -10.451 16.680 1.00 94.19 184 ALA A C 1
ATOM 1447 O O . ALA A 1 184 ? 4.236 -10.105 17.837 1.00 94.19 184 ALA A O 1
ATOM 1448 N N . LEU A 1 185 ? 5.131 -9.663 15.824 1.00 93.62 185 LEU A N 1
ATOM 1449 C CA . LEU A 1 185 ? 5.578 -8.314 16.159 1.00 93.62 185 LEU A CA 1
ATOM 1450 C C . LEU A 1 185 ? 4.390 -7.415 16.518 1.00 93.62 185 LEU A C 1
ATOM 1452 O O . LEU A 1 185 ? 4.426 -6.712 17.526 1.00 93.62 185 LEU A O 1
ATOM 1456 N N . ALA A 1 186 ? 3.323 -7.472 15.721 1.00 92.19 186 ALA A N 1
ATOM 1457 C CA . ALA A 1 186 ? 2.113 -6.708 15.966 1.00 92.19 186 ALA A CA 1
ATOM 1458 C C . ALA A 1 186 ? 1.501 -7.056 17.338 1.00 92.19 186 ALA A C 1
ATOM 1460 O O . ALA A 1 186 ? 1.132 -6.150 18.088 1.00 92.19 186 ALA A O 1
ATOM 1461 N N . LEU A 1 187 ? 1.440 -8.350 17.689 1.00 92.81 187 LEU A N 1
ATOM 1462 C CA . LEU A 1 187 ? 0.952 -8.832 18.987 1.00 92.81 187 LEU A CA 1
ATOM 1463 C C . LEU A 1 187 ? 1.761 -8.243 20.142 1.00 92.81 187 LEU A C 1
ATOM 1465 O O . LEU A 1 187 ? 1.184 -7.682 21.074 1.00 92.81 187 LEU A O 1
ATOM 1469 N N . GLY A 1 188 ? 3.092 -8.339 20.061 1.00 92.44 188 GLY A N 1
ATOM 1470 C CA . GLY A 1 188 ? 3.994 -7.819 21.088 1.00 92.44 188 GLY A CA 1
ATOM 1471 C C . GLY A 1 188 ? 3.848 -6.309 21.284 1.00 92.44 188 GLY A C 1
ATOM 1472 O O . GLY A 1 188 ? 3.716 -5.841 22.413 1.00 92.44 188 GLY A O 1
ATOM 1473 N N . ILE A 1 189 ? 3.786 -5.551 20.185 1.00 93.06 189 ILE A N 1
ATOM 1474 C CA . ILE A 1 189 ? 3.598 -4.092 20.204 1.00 93.06 189 ILE A CA 1
ATOM 1475 C C . ILE A 1 189 ? 2.255 -3.737 20.855 1.00 93.06 189 ILE A C 1
ATOM 1477 O O . ILE A 1 189 ? 2.215 -2.965 21.815 1.00 93.06 189 ILE A O 1
ATOM 1481 N N . ARG A 1 190 ? 1.148 -4.338 20.396 1.00 93.81 190 ARG A N 1
ATOM 1482 C CA . ARG A 1 190 ? -0.198 -4.032 20.909 1.00 93.81 190 ARG A CA 1
ATOM 1483 C C . ARG A 1 190 ? -0.377 -4.391 22.374 1.00 93.81 190 ARG A C 1
ATOM 1485 O O . ARG A 1 190 ? -1.151 -3.724 23.065 1.00 93.81 190 ARG A O 1
ATOM 1492 N N . ALA A 1 191 ? 0.301 -5.442 22.837 1.00 93.44 191 ALA A N 1
ATOM 1493 C CA . ALA A 1 191 ? 0.213 -5.923 24.211 1.00 93.44 191 ALA A CA 1
ATOM 1494 C C . ALA A 1 191 ? 0.713 -4.886 25.219 1.00 93.44 191 ALA A C 1
ATOM 1496 O O . ALA A 1 191 ? 0.219 -4.845 26.347 1.00 93.44 191 ALA A O 1
ATOM 1497 N N . VAL A 1 192 ? 1.618 -4.000 24.808 1.00 94.88 192 VAL A N 1
ATOM 1498 C CA . VAL A 1 192 ? 2.208 -2.981 25.683 1.00 94.88 192 VAL A CA 1
ATOM 1499 C C . VAL A 1 192 ? 1.639 -1.594 25.386 1.00 94.88 192 VAL A C 1
ATOM 1501 O O . VAL A 1 192 ? 1.319 -0.855 26.313 1.00 94.88 192 VAL A O 1
ATOM 1504 N N . LEU A 1 193 ? 1.427 -1.266 24.113 1.00 95.31 193 LEU A N 1
ATOM 1505 C CA . LEU A 1 193 ? 1.195 0.104 23.662 1.00 95.31 193 LEU A CA 1
ATOM 1506 C C . LEU A 1 193 ? -0.290 0.500 23.532 1.00 95.31 193 LEU A C 1
ATOM 1508 O O . LEU A 1 193 ? -1.200 -0.340 23.523 1.00 95.31 193 LEU A O 1
ATOM 1512 N N . SER A 1 194 ? -0.530 1.814 23.439 1.00 95.62 194 SER A N 1
ATOM 1513 C CA . SER A 1 194 ? -1.829 2.403 23.081 1.00 95.62 194 SER A CA 1
ATOM 1514 C C . SER A 1 194 ? -2.108 2.248 21.579 1.00 95.62 194 SER A C 1
ATOM 1516 O O . SER A 1 194 ? -1.233 1.826 20.825 1.00 95.62 194 SER A O 1
ATOM 1518 N N . VAL A 1 195 ? -3.324 2.567 21.126 1.00 95.19 195 VAL A N 1
ATOM 1519 C CA . VAL A 1 195 ? -3.710 2.512 19.699 1.00 95.19 195 VAL A CA 1
ATOM 1520 C C . VAL A 1 195 ? -2.800 3.408 18.853 1.00 95.19 195 VAL A C 1
ATOM 1522 O O . VAL A 1 195 ? -2.132 2.917 17.948 1.00 95.19 195 VAL A O 1
ATOM 1525 N N . GLU A 1 196 ? -2.695 4.689 19.203 1.00 95.19 196 GLU A N 1
ATOM 1526 C CA . GLU A 1 196 ? -1.889 5.675 18.470 1.00 95.19 196 GLU A CA 1
ATOM 1527 C C . GLU A 1 196 ? -0.409 5.283 18.420 1.00 95.19 196 GLU A C 1
ATOM 1529 O O . GLU A 1 196 ? 0.201 5.234 17.353 1.00 95.19 196 GLU A O 1
ATOM 1534 N N . THR A 1 197 ? 0.165 4.914 19.569 1.00 95.19 197 THR A N 1
ATOM 1535 C CA . THR A 1 197 ? 1.572 4.496 19.641 1.00 95.19 197 THR A CA 1
ATOM 1536 C C . THR A 1 197 ? 1.818 3.176 18.910 1.00 95.19 197 THR A C 1
ATOM 1538 O O . THR A 1 197 ? 2.861 3.022 18.281 1.00 95.19 197 THR A O 1
ATOM 1541 N N . THR A 1 198 ? 0.854 2.249 18.900 1.00 95.81 198 THR A N 1
ATOM 1542 C CA . THR A 1 198 ? 0.925 1.017 18.094 1.00 95.81 198 THR A CA 1
ATOM 1543 C C . THR A 1 198 ? 0.989 1.340 16.604 1.00 95.81 198 THR A C 1
ATOM 1545 O O . THR A 1 198 ? 1.841 0.794 15.903 1.00 95.81 198 THR A O 1
ATOM 1548 N N . ILE A 1 199 ? 0.124 2.237 16.122 1.00 96.62 199 ILE A N 1
ATOM 1549 C CA . ILE A 1 199 ? 0.091 2.663 14.718 1.00 96.62 199 ILE A CA 1
ATOM 1550 C C . ILE A 1 199 ? 1.417 3.332 14.333 1.00 96.62 199 ILE A C 1
ATOM 1552 O O . ILE A 1 199 ? 2.008 2.972 13.315 1.00 96.62 199 ILE A O 1
ATOM 1556 N N . LEU A 1 200 ? 1.920 4.249 15.166 1.00 96.44 200 LEU A N 1
ATOM 1557 C CA . LEU A 1 200 ? 3.194 4.934 14.933 1.00 96.44 200 LEU A CA 1
ATOM 1558 C C . LEU A 1 200 ? 4.375 3.964 14.895 1.00 96.44 200 LEU A C 1
ATOM 1560 O O . LEU A 1 200 ? 5.156 3.993 13.948 1.00 96.44 200 LEU A O 1
ATOM 1564 N N . VAL A 1 201 ? 4.505 3.088 15.895 1.00 95.00 201 VAL A N 1
ATOM 1565 C CA . VAL A 1 201 ? 5.626 2.141 15.979 1.00 95.00 201 VAL A CA 1
ATOM 1566 C C . VAL A 1 201 ? 5.580 1.149 14.821 1.00 95.00 201 VAL A C 1
ATOM 1568 O O . VAL A 1 201 ? 6.604 0.911 14.184 1.00 95.00 201 VAL A O 1
ATOM 1571 N N . TYR A 1 202 ? 4.410 0.598 14.492 1.00 92.62 202 TYR A N 1
ATOM 1572 C CA . TYR A 1 202 ? 4.297 -0.353 13.384 1.00 92.62 202 TYR A CA 1
ATOM 1573 C C . TYR A 1 202 ? 4.528 0.314 12.021 1.00 92.62 202 TYR A C 1
ATOM 1575 O O . TYR A 1 202 ? 5.187 -0.257 11.151 1.00 92.62 202 TYR A O 1
ATOM 1583 N N . GLY A 1 203 ? 4.064 1.555 11.865 1.00 94.50 203 GLY A N 1
ATOM 1584 C CA . GLY A 1 203 ? 4.372 2.391 10.713 1.00 94.50 203 GLY A CA 1
ATOM 1585 C C . GLY A 1 203 ? 5.867 2.680 10.575 1.00 94.50 203 GLY A C 1
ATOM 1586 O O . GLY A 1 203 ? 6.421 2.526 9.489 1.00 94.50 203 GLY A O 1
ATOM 1587 N N . LEU A 1 204 ? 6.547 3.022 11.674 1.00 94.94 204 LEU A N 1
ATOM 1588 C CA . LEU A 1 204 ? 7.996 3.238 11.708 1.00 94.94 204 LEU A CA 1
ATOM 1589 C C . LEU A 1 204 ? 8.782 1.969 11.365 1.00 94.94 204 LEU A C 1
ATOM 1591 O O . LEU A 1 204 ? 9.773 2.052 10.646 1.00 94.94 204 LEU A O 1
ATOM 1595 N N . VAL A 1 205 ? 8.338 0.791 11.814 1.00 91.62 205 VAL A N 1
ATOM 1596 C CA . VAL A 1 205 ? 8.959 -0.489 11.429 1.00 91.62 205 VAL A CA 1
ATOM 1597 C C . VAL A 1 205 ? 8.930 -0.667 9.911 1.00 91.62 205 VAL A C 1
ATOM 1599 O O . VAL A 1 205 ? 9.955 -0.985 9.307 1.00 91.62 205 VAL A O 1
ATOM 1602 N N . VAL A 1 206 ? 7.786 -0.424 9.269 1.00 92.12 206 VAL A N 1
ATOM 1603 C CA . VAL A 1 206 ? 7.687 -0.530 7.805 1.00 92.12 206 VAL A CA 1
ATOM 1604 C C . VAL A 1 206 ? 8.452 0.570 7.098 1.00 92.12 206 VAL A C 1
ATOM 1606 O O . VAL A 1 206 ? 9.103 0.300 6.087 1.00 92.12 206 VAL A O 1
ATOM 1609 N N . LEU A 1 207 ? 8.455 1.783 7.642 1.00 93.19 207 LEU A N 1
ATOM 1610 C CA . LEU A 1 207 ? 9.283 2.865 7.131 1.00 93.19 207 LEU A CA 1
ATOM 1611 C C . LEU A 1 207 ? 10.761 2.450 7.127 1.00 93.19 207 LEU A C 1
ATOM 1613 O O . LEU A 1 207 ? 11.415 2.522 6.092 1.00 93.19 207 LEU A O 1
ATOM 1617 N N . LEU A 1 208 ? 11.272 1.905 8.231 1.00 90.56 208 LEU A N 1
ATOM 1618 C CA . LEU A 1 208 ? 12.648 1.417 8.314 1.00 90.56 208 LEU A CA 1
ATOM 1619 C C . LEU A 1 208 ? 12.923 0.313 7.287 1.00 90.56 208 LEU A C 1
ATOM 1621 O O . LEU A 1 208 ? 13.888 0.405 6.529 1.00 90.56 208 LEU A O 1
ATOM 1625 N N . VAL A 1 209 ? 12.059 -0.700 7.199 1.00 86.94 209 VAL A N 1
ATOM 1626 C CA . VAL A 1 209 ? 12.216 -1.801 6.233 1.00 86.94 209 VAL A CA 1
ATOM 1627 C C . VAL A 1 209 ? 12.256 -1.288 4.788 1.00 86.94 209 VAL A C 1
ATOM 1629 O O . VAL A 1 209 ? 13.092 -1.714 3.983 1.00 86.94 209 VAL A O 1
ATOM 1632 N N . THR A 1 210 ? 11.364 -0.362 4.443 1.00 87.88 210 THR A N 1
ATOM 1633 C CA . THR A 1 210 ? 11.227 0.163 3.079 1.00 87.88 210 THR A CA 1
ATOM 1634 C C . THR A 1 210 ? 12.366 1.108 2.703 1.00 87.88 210 THR A C 1
ATOM 1636 O O . THR A 1 210 ? 12.843 1.054 1.562 1.00 87.88 210 THR A O 1
ATOM 1639 N N . TRP A 1 211 ? 12.857 1.909 3.652 1.00 89.50 211 TRP A N 1
ATOM 1640 C CA . TRP A 1 211 ? 13.976 2.830 3.450 1.00 89.50 211 TRP A CA 1
ATOM 1641 C C . TRP A 1 211 ? 15.335 2.144 3.463 1.00 89.50 211 TRP A C 1
ATOM 1643 O O . TRP A 1 211 ? 16.174 2.503 2.643 1.00 89.50 211 TRP A O 1
ATOM 1653 N N . VAL A 1 212 ? 15.550 1.103 4.273 1.00 86.19 212 VAL A N 1
ATOM 1654 C CA . VAL A 1 212 ? 16.770 0.277 4.184 1.00 86.19 212 VAL A CA 1
ATOM 1655 C C . VAL A 1 212 ? 16.924 -0.282 2.769 1.00 86.19 212 VAL A C 1
ATOM 1657 O O . VAL A 1 212 ? 18.003 -0.215 2.178 1.00 86.19 212 VAL A O 1
ATOM 1660 N N . SER A 1 213 ? 15.825 -0.755 2.170 1.00 81.81 213 SER A N 1
ATOM 1661 C CA . SER A 1 213 ? 15.838 -1.179 0.770 1.00 81.81 213 SER A CA 1
ATOM 1662 C C . SER A 1 213 ? 16.138 -0.022 -0.187 1.00 81.81 213 SER A C 1
ATOM 16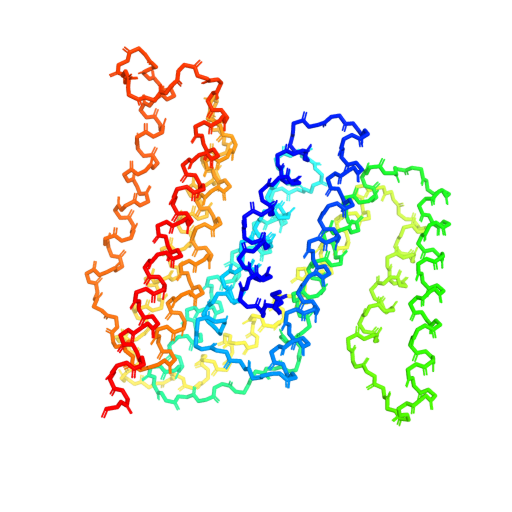64 O O . SER A 1 213 ? 16.866 -0.237 -1.153 1.00 81.81 213 SER A O 1
ATOM 1666 N N . ALA A 1 214 ? 15.578 1.170 0.029 1.00 83.06 214 ALA A N 1
ATOM 1667 C CA . ALA A 1 214 ? 15.799 2.322 -0.845 1.00 83.06 214 ALA A CA 1
ATOM 1668 C C . ALA A 1 214 ? 17.251 2.827 -0.788 1.00 83.06 214 ALA A C 1
ATOM 1670 O O . ALA A 1 214 ? 17.868 3.053 -1.827 1.00 83.06 214 ALA A O 1
ATOM 1671 N N . ILE A 1 215 ? 17.824 2.913 0.413 1.00 83.19 215 ILE A N 1
ATOM 1672 C CA . ILE A 1 215 ? 19.218 3.304 0.649 1.00 83.19 215 ILE A CA 1
ATOM 1673 C C . ILE A 1 215 ? 20.170 2.325 -0.034 1.00 83.19 215 ILE A C 1
ATOM 1675 O O . ILE A 1 215 ? 21.119 2.751 -0.683 1.00 83.19 215 ILE A O 1
ATOM 1679 N N . HIS A 1 216 ? 19.887 1.022 0.019 1.00 80.94 216 HIS A N 1
ATOM 1680 C CA . HIS A 1 216 ? 20.686 0.024 -0.691 1.00 80.94 216 HIS A CA 1
ATOM 1681 C C . HIS A 1 216 ? 20.740 0.297 -2.207 1.00 80.94 216 HIS A C 1
ATOM 1683 O O . HIS A 1 216 ? 21.805 0.201 -2.816 1.00 80.94 216 HIS A O 1
ATOM 1689 N N . TYR A 1 217 ? 19.616 0.691 -2.820 1.00 77.88 217 TYR A N 1
ATOM 1690 C CA . TYR A 1 217 ? 19.589 1.115 -4.226 1.00 77.88 217 TYR A CA 1
ATOM 1691 C C . TYR A 1 217 ? 20.415 2.382 -4.460 1.00 77.88 217 TYR A C 1
ATOM 1693 O O . TYR A 1 217 ? 21.198 2.421 -5.408 1.00 77.88 217 TYR A O 1
ATOM 1701 N N . ILE A 1 218 ? 20.265 3.389 -3.595 1.00 80.25 218 ILE A N 1
ATOM 1702 C CA . ILE A 1 218 ? 21.022 4.645 -3.674 1.00 80.25 218 ILE A CA 1
ATOM 1703 C C . ILE A 1 218 ? 22.527 4.372 -3.607 1.00 80.25 218 ILE A C 1
ATOM 1705 O O . ILE A 1 218 ? 23.265 4.905 -4.426 1.00 80.25 218 ILE A O 1
ATOM 1709 N N . ILE A 1 219 ? 22.981 3.509 -2.695 1.00 78.06 219 ILE A N 1
ATOM 1710 C CA . ILE A 1 219 ? 24.400 3.171 -2.530 1.00 78.06 219 ILE A CA 1
ATOM 1711 C C . ILE A 1 219 ? 24.935 2.430 -3.758 1.00 78.06 219 ILE A C 1
ATOM 1713 O O . ILE A 1 219 ? 25.948 2.848 -4.312 1.00 78.06 219 ILE A O 1
ATOM 1717 N N . ILE A 1 220 ? 24.258 1.370 -4.225 1.00 76.69 220 ILE A N 1
ATOM 1718 C CA . ILE A 1 220 ? 24.726 0.612 -5.401 1.00 76.69 220 ILE A CA 1
ATOM 1719 C C . ILE A 1 220 ? 24.819 1.521 -6.625 1.00 76.69 220 ILE A C 1
ATOM 1721 O O . ILE A 1 220 ? 25.795 1.456 -7.376 1.00 76.69 220 ILE A O 1
ATOM 1725 N N . VAL A 1 221 ? 23.805 2.356 -6.847 1.00 75.69 221 VAL A N 1
ATOM 1726 C CA . VAL A 1 221 ? 23.818 3.295 -7.967 1.00 75.69 221 VAL A CA 1
ATOM 1727 C C . VAL A 1 221 ? 24.884 4.368 -7.745 1.00 75.69 221 VAL A C 1
ATOM 1729 O O . VAL A 1 221 ? 25.665 4.619 -8.646 1.00 75.69 221 VAL A O 1
ATOM 1732 N N . GLY A 1 222 ? 25.022 4.942 -6.554 1.00 71.94 222 GLY A N 1
ATOM 1733 C CA . GLY A 1 222 ? 26.062 5.932 -6.265 1.00 71.94 222 GLY A CA 1
ATOM 1734 C C . GLY A 1 222 ? 27.479 5.408 -6.531 1.00 71.94 222 GLY A C 1
ATOM 1735 O O . GLY A 1 222 ? 28.249 6.045 -7.248 1.00 71.94 222 GLY A O 1
ATOM 1736 N N . MET A 1 223 ? 27.804 4.210 -6.035 1.00 70.19 223 MET A N 1
ATOM 1737 C CA . MET A 1 223 ? 29.133 3.600 -6.183 1.00 70.19 223 MET A CA 1
ATOM 1738 C C . MET A 1 223 ? 29.496 3.290 -7.640 1.00 70.19 223 MET A C 1
ATOM 1740 O O . MET A 1 223 ? 30.644 3.460 -8.041 1.00 70.19 223 MET A O 1
ATOM 1744 N N . ASN A 1 224 ? 28.530 2.857 -8.454 1.00 70.56 224 ASN A N 1
ATOM 1745 C CA . ASN A 1 224 ? 28.786 2.479 -9.847 1.00 70.56 224 ASN A CA 1
ATOM 1746 C C . ASN A 1 224 ? 28.830 3.678 -10.819 1.00 70.56 224 ASN A C 1
ATOM 1748 O O . ASN A 1 224 ? 29.087 3.487 -12.007 1.00 70.56 224 ASN A O 1
ATOM 1752 N N . TYR A 1 225 ? 28.555 4.904 -10.355 1.00 67.25 225 TYR A N 1
ATOM 1753 C CA . TYR A 1 225 ? 28.301 6.063 -11.226 1.00 67.25 225 TYR A CA 1
ATOM 1754 C C . TYR A 1 225 ? 29.316 7.215 -11.086 1.00 67.25 225 TYR A C 1
ATOM 1756 O O . TYR A 1 225 ? 29.076 8.312 -11.584 1.00 67.25 225 TYR A O 1
ATOM 1764 N N . SER A 1 226 ? 30.494 6.958 -10.512 1.00 58.38 226 SER A N 1
ATOM 1765 C CA . SER A 1 226 ? 31.561 7.948 -10.264 1.00 58.38 226 SER A CA 1
ATOM 1766 C C . SER A 1 226 ? 32.457 8.300 -11.485 1.00 58.38 226 SER A C 1
ATOM 1768 O O . SER A 1 226 ? 33.660 8.497 -11.318 1.00 58.38 226 SER A O 1
ATOM 1770 N N . SER A 1 227 ? 31.931 8.387 -12.720 1.00 56.84 227 SER A N 1
ATOM 1771 C CA . SER A 1 227 ? 32.727 8.766 -13.919 1.00 56.84 227 SER A CA 1
ATOM 1772 C C . SER A 1 227 ? 32.156 9.959 -14.703 1.00 56.84 227 SER A C 1
ATOM 1774 O O . SER A 1 227 ? 30.974 10.272 -14.609 1.00 56.84 227 SER A O 1
ATOM 1776 N N . SER A 1 228 ? 32.981 10.647 -15.502 1.00 51.12 228 SER A N 1
ATOM 1777 C CA . SER A 1 228 ? 32.659 11.924 -16.176 1.00 51.12 228 SER A CA 1
ATOM 1778 C C . SER A 1 228 ? 31.501 11.871 -17.192 1.00 51.12 228 SER A C 1
ATOM 1780 O O . SER A 1 228 ? 30.828 12.881 -17.395 1.00 51.12 228 SER A O 1
ATOM 1782 N N . ASN A 1 229 ? 31.166 10.695 -17.741 1.00 53.00 229 ASN A N 1
ATOM 1783 C CA . ASN A 1 229 ? 29.950 10.470 -18.546 1.00 53.00 229 ASN A CA 1
ATOM 1784 C C . ASN A 1 229 ? 28.664 10.339 -17.691 1.00 53.00 229 ASN A C 1
ATOM 1786 O O . ASN A 1 229 ? 27.585 10.039 -18.208 1.00 53.00 229 ASN A O 1
ATOM 1790 N N . ALA A 1 230 ? 28.733 10.538 -16.369 1.00 55.12 230 ALA A N 1
ATOM 1791 C CA . ALA A 1 230 ? 27.596 10.447 -15.453 1.00 55.12 230 ALA A CA 1
ATOM 1792 C C . ALA A 1 230 ? 26.665 11.668 -15.472 1.00 55.12 230 ALA A C 1
ATOM 1794 O O . ALA A 1 230 ? 25.485 11.509 -15.175 1.00 55.12 230 ALA A O 1
ATOM 1795 N N . LYS A 1 231 ? 27.144 12.848 -15.885 1.00 57.50 231 LYS A N 1
ATOM 1796 C CA . LYS A 1 231 ? 26.433 14.125 -15.697 1.00 57.50 231 LYS A CA 1
ATOM 1797 C C . LYS A 1 231 ? 25.033 14.155 -16.327 1.00 57.50 231 LYS A C 1
ATOM 1799 O O . LYS A 1 231 ? 24.056 14.333 -15.617 1.00 57.50 231 LYS A O 1
ATOM 1804 N N . ALA A 1 232 ? 24.910 13.812 -17.613 1.00 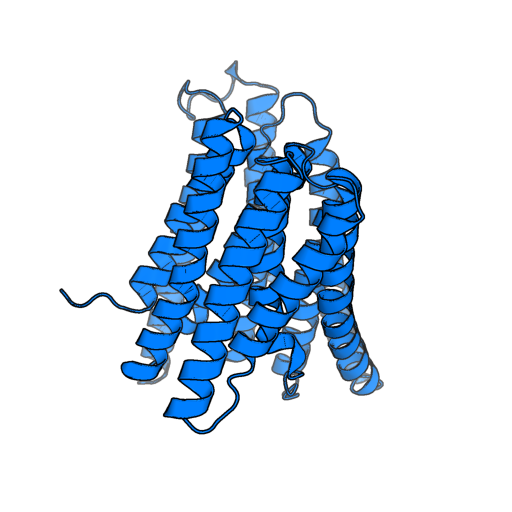53.03 232 ALA A N 1
ATOM 1805 C CA . ALA A 1 232 ? 23.622 13.843 -18.319 1.00 53.03 232 ALA A CA 1
ATOM 1806 C C . ALA A 1 232 ? 22.579 12.848 -17.773 1.00 53.03 232 ALA A C 1
ATOM 1808 O O . ALA A 1 232 ? 21.375 13.080 -17.888 1.00 53.03 232 ALA A O 1
ATOM 1809 N N . SER A 1 233 ? 23.016 11.727 -17.188 1.00 57.12 233 SER A N 1
ATOM 1810 C CA . SER A 1 233 ? 22.086 10.788 -16.554 1.00 57.12 233 SER A CA 1
ATOM 1811 C C . SER A 1 233 ? 21.820 11.131 -15.090 1.00 57.12 233 SER A C 1
ATOM 1813 O O . SER A 1 233 ? 20.731 10.841 -14.616 1.00 57.12 233 SER A O 1
ATOM 1815 N N . ILE A 1 234 ? 22.755 11.795 -14.405 1.00 59.31 234 ILE A N 1
ATOM 1816 C CA . ILE A 1 234 ? 22.536 12.393 -13.084 1.00 59.31 234 ILE A CA 1
ATOM 1817 C C . ILE A 1 234 ? 21.505 13.523 -13.177 1.00 59.31 234 ILE A C 1
ATOM 1819 O O . ILE A 1 234 ? 20.552 13.517 -12.407 1.00 59.31 234 ILE A O 1
ATOM 1823 N N . ASP A 1 235 ? 21.602 14.403 -14.174 1.00 63.09 235 ASP A N 1
ATOM 1824 C CA . ASP A 1 235 ? 20.636 15.490 -14.399 1.00 63.09 235 ASP A CA 1
ATOM 1825 C C . ASP A 1 235 ? 19.217 14.954 -14.664 1.00 63.09 235 ASP A C 1
ATOM 1827 O O . ASP A 1 235 ? 18.224 15.520 -14.207 1.00 63.09 235 ASP A O 1
ATOM 1831 N N . TRP A 1 236 ? 19.101 13.818 -15.363 1.00 61.81 236 TRP A N 1
ATOM 1832 C CA . TRP A 1 236 ? 17.817 13.145 -15.584 1.00 61.81 236 TRP A CA 1
ATOM 1833 C C . TRP A 1 236 ? 17.223 12.545 -14.296 1.00 61.81 236 TRP A C 1
ATOM 1835 O O . TRP A 1 236 ? 16.014 12.603 -14.085 1.00 61.81 236 TRP A O 1
ATOM 1845 N N . ILE A 1 237 ? 18.055 11.996 -13.406 1.00 60.12 237 ILE A N 1
ATOM 1846 C CA . ILE A 1 237 ? 17.590 11.481 -12.107 1.00 60.12 237 ILE A CA 1
ATOM 1847 C C . ILE A 1 237 ? 17.201 12.628 -11.193 1.00 60.12 237 ILE A C 1
ATOM 1849 O O . ILE A 1 237 ? 16.163 12.549 -10.555 1.00 60.12 237 ILE A O 1
ATOM 1853 N N . ILE A 1 238 ? 18.033 13.669 -11.118 1.00 64.81 238 ILE A N 1
ATOM 1854 C CA . ILE A 1 238 ? 17.765 14.840 -10.290 1.00 64.81 238 ILE A CA 1
ATOM 1855 C C . ILE A 1 238 ? 16.455 15.471 -10.749 1.00 64.81 238 ILE A C 1
ATOM 1857 O O . ILE A 1 238 ? 15.608 15.725 -9.909 1.00 64.81 238 ILE A O 1
ATOM 1861 N N . SER A 1 239 ? 16.228 15.624 -12.056 1.00 65.12 239 SER A N 1
ATOM 1862 C CA . SER A 1 239 ? 14.933 16.104 -12.559 1.00 65.12 239 SER A CA 1
ATOM 1863 C C . SER A 1 239 ? 13.777 15.167 -12.213 1.00 65.12 239 SER A C 1
ATOM 1865 O O . SER A 1 239 ? 12.812 15.639 -11.635 1.00 65.12 239 SER A O 1
ATOM 1867 N N . THR A 1 240 ? 13.877 13.854 -12.449 1.00 64.06 240 THR A N 1
ATOM 1868 C CA . THR A 1 240 ? 12.777 12.914 -12.125 1.00 64.06 240 THR A CA 1
ATOM 1869 C C . THR A 1 240 ? 12.490 12.854 -10.616 1.00 64.06 240 THR A C 1
ATOM 1871 O O . THR A 1 240 ? 11.343 12.796 -10.186 1.00 64.06 240 THR A O 1
ATOM 1874 N N . PHE A 1 241 ? 13.532 12.901 -9.785 1.00 68.69 241 PHE A N 1
ATOM 1875 C CA . PHE A 1 241 ? 13.407 12.949 -8.332 1.00 68.69 241 PHE A CA 1
ATOM 1876 C C . PHE A 1 241 ?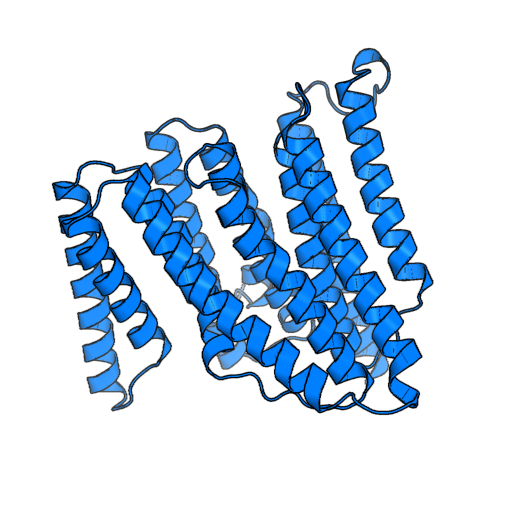 12.784 14.265 -7.866 1.00 68.69 241 PHE A C 1
ATOM 1878 O O . PHE A 1 241 ? 11.850 14.240 -7.070 1.00 68.69 241 PHE A O 1
ATOM 1885 N N . LEU A 1 242 ? 13.276 15.400 -8.370 1.00 69.75 242 LEU A N 1
ATOM 1886 C CA . LEU A 1 242 ? 12.737 16.717 -8.047 1.00 69.75 242 LEU A CA 1
ATOM 1887 C C . LEU A 1 242 ? 11.288 16.848 -8.516 1.00 69.75 242 LEU A C 1
ATOM 1889 O O . LEU A 1 242 ? 10.485 17.369 -7.760 1.00 69.75 242 LEU A O 1
ATOM 1893 N N . GLU A 1 243 ? 10.937 16.334 -9.696 1.00 69.19 243 GLU A N 1
ATOM 1894 C CA . GLU A 1 243 ? 9.558 16.281 -10.196 1.00 69.19 243 GLU A CA 1
ATOM 1895 C C . GLU A 1 243 ? 8.646 15.579 -9.185 1.00 69.19 243 GLU A C 1
ATOM 1897 O O . GLU A 1 243 ? 7.686 16.181 -8.702 1.00 69.19 243 GLU A O 1
ATOM 1902 N N . SER A 1 244 ? 8.980 14.350 -8.782 1.00 71.44 244 SER A N 1
ATOM 1903 C CA . SER A 1 244 ? 8.145 13.624 -7.827 1.00 71.44 244 SER A CA 1
ATOM 1904 C C . SER A 1 244 ? 8.125 14.299 -6.451 1.00 71.44 244 SER A C 1
ATOM 1906 O O . SER A 1 244 ? 7.056 14.448 -5.872 1.00 71.44 244 SER A O 1
ATOM 1908 N N . VAL A 1 245 ? 9.257 14.781 -5.928 1.00 75.00 245 VAL A N 1
ATOM 1909 C CA . VAL A 1 245 ? 9.298 15.511 -4.644 1.00 75.00 245 VAL A CA 1
ATOM 1910 C C . VAL A 1 245 ? 8.422 16.764 -4.691 1.00 75.00 245 VAL A C 1
ATOM 1912 O O . VAL A 1 245 ? 7.640 16.991 -3.769 1.00 75.00 245 VAL A O 1
ATOM 1915 N N . VAL A 1 246 ? 8.502 17.544 -5.771 1.00 76.56 246 VAL A N 1
ATOM 1916 C CA . VAL A 1 246 ? 7.670 18.734 -5.984 1.00 76.56 246 VAL A CA 1
ATOM 1917 C C . VAL A 1 246 ? 6.193 18.355 -6.005 1.00 76.56 246 VAL A C 1
ATOM 1919 O O . VAL A 1 246 ? 5.403 19.037 -5.362 1.00 76.56 246 VAL A O 1
ATOM 1922 N N . ILE A 1 247 ? 5.816 17.246 -6.648 1.00 74.25 247 ILE A N 1
ATOM 1923 C CA . ILE A 1 247 ? 4.432 16.749 -6.631 1.00 74.25 247 ILE A CA 1
ATOM 1924 C C . ILE A 1 247 ? 3.989 16.386 -5.205 1.00 74.25 247 ILE A C 1
ATOM 1926 O O . ILE A 1 247 ? 2.885 16.749 -4.807 1.00 74.25 247 ILE A O 1
ATOM 1930 N N . PHE A 1 248 ? 4.835 15.735 -4.400 1.00 78.44 248 PHE A N 1
ATOM 1931 C CA . PHE A 1 248 ? 4.512 15.415 -3.001 1.00 78.44 248 PHE A CA 1
ATOM 1932 C C . PHE A 1 248 ? 4.340 16.673 -2.132 1.00 78.44 248 PHE A C 1
ATOM 1934 O O . PHE A 1 248 ? 3.396 16.743 -1.344 1.00 78.44 248 PHE A O 1
ATOM 1941 N N . PHE A 1 249 ? 5.197 17.687 -2.295 1.00 78.06 249 PHE A N 1
ATOM 1942 C CA . PHE A 1 249 ? 5.032 18.984 -1.623 1.00 78.06 249 PHE A CA 1
ATOM 1943 C C . PHE A 1 249 ? 3.802 19.744 -2.116 1.00 78.06 249 PHE A C 1
ATOM 1945 O O . PHE A 1 249 ? 3.093 20.362 -1.329 1.00 78.06 249 PHE A O 1
ATOM 1952 N N . PHE A 1 250 ? 3.513 19.677 -3.409 1.00 76.38 250 PHE A N 1
ATOM 1953 C CA . PHE A 1 250 ? 2.317 20.282 -3.968 1.00 76.38 250 PHE A CA 1
ATOM 1954 C C . PHE A 1 250 ? 1.053 19.628 -3.400 1.00 76.38 250 PHE A C 1
ATOM 1956 O O . PHE A 1 250 ? 0.119 20.321 -3.021 1.00 76.38 250 PHE A O 1
ATOM 1963 N N . VAL A 1 251 ? 1.045 18.303 -3.242 1.00 74.88 251 VAL A N 1
ATOM 1964 C CA . VAL A 1 251 ? -0.062 17.578 -2.605 1.00 74.88 251 VAL A CA 1
ATOM 1965 C C . VAL A 1 251 ? -0.218 17.946 -1.129 1.00 74.88 251 VAL A C 1
ATOM 1967 O O . VAL A 1 251 ? -1.345 18.074 -0.662 1.00 74.88 251 VAL A O 1
ATOM 1970 N N . LEU A 1 252 ? 0.881 18.166 -0.405 1.00 75.69 252 LEU A N 1
ATOM 1971 C CA . LEU A 1 252 ? 0.821 18.700 0.957 1.00 75.69 252 LEU A CA 1
ATOM 1972 C C . LEU A 1 252 ? 0.092 20.041 1.016 1.00 75.69 252 LEU A C 1
ATOM 1974 O O . LEU A 1 252 ? -0.757 20.224 1.879 1.00 75.69 252 LEU A O 1
ATOM 1978 N N . ILE A 1 253 ? 0.389 20.937 0.074 1.00 76.81 253 ILE A N 1
ATOM 1979 C CA . ILE A 1 253 ? -0.306 22.222 -0.045 1.00 76.81 253 ILE A CA 1
ATOM 1980 C C . ILE A 1 253 ? -1.784 21.990 -0.371 1.00 76.81 253 ILE A C 1
ATOM 1982 O O . ILE A 1 253 ? -2.641 22.585 0.266 1.00 76.81 253 ILE A O 1
ATOM 1986 N N . LEU A 1 254 ? -2.097 21.096 -1.317 1.00 75.25 254 LEU A N 1
ATOM 1987 C CA . LEU A 1 254 ? -3.481 20.775 -1.681 1.00 75.25 254 LEU A CA 1
ATOM 1988 C C . LEU A 1 254 ? -4.304 20.245 -0.498 1.00 75.25 254 LEU A C 1
ATOM 1990 O O . LEU A 1 254 ? -5.483 20.564 -0.400 1.00 75.25 254 LEU A O 1
ATOM 1994 N N . LEU A 1 255 ? -3.709 19.435 0.382 1.00 73.75 255 LEU A N 1
ATOM 1995 C CA . LEU A 1 255 ? -4.393 18.894 1.563 1.00 73.75 255 LEU A CA 1
ATOM 1996 C C . LEU A 1 255 ? -4.788 19.973 2.582 1.00 73.75 255 LEU A C 1
ATOM 1998 O O . LEU A 1 255 ? -5.671 19.713 3.393 1.00 73.75 255 LEU A O 1
ATOM 2002 N N . ASP A 1 256 ? -4.156 21.146 2.529 1.00 75.12 256 ASP A N 1
ATOM 2003 C CA . ASP A 1 256 ? -4.413 22.287 3.416 1.00 75.12 256 ASP A CA 1
ATOM 2004 C C . ASP A 1 256 ? -5.394 23.307 2.799 1.00 75.12 256 ASP A C 1
ATOM 2006 O O . ASP A 1 256 ? -5.779 24.280 3.440 1.00 75.12 256 ASP A O 1
ATOM 2010 N N . ILE A 1 257 ? -5.812 23.111 1.540 1.00 74.88 257 ILE A N 1
ATOM 2011 C CA . ILE A 1 257 ? -6.763 24.006 0.870 1.00 74.88 257 ILE A CA 1
ATOM 2012 C C . ILE A 1 257 ? -8.191 23.687 1.322 1.00 74.88 257 ILE A C 1
ATOM 2014 O O . ILE A 1 257 ? -8.762 22.655 0.956 1.00 74.88 257 ILE A O 1
ATOM 2018 N N . ASP A 1 258 ? -8.802 24.634 2.034 1.00 69.62 258 ASP A N 1
ATOM 2019 C CA . ASP A 1 258 ? -10.210 24.573 2.420 1.00 69.62 258 ASP A CA 1
ATOM 2020 C C . ASP A 1 258 ? -11.133 24.366 1.209 1.00 69.62 258 ASP A C 1
ATOM 2022 O O . ASP A 1 258 ? -11.062 25.069 0.198 1.00 69.62 258 ASP A O 1
ATOM 2026 N N . GLY A 1 259 ? -12.034 23.387 1.320 1.00 68.19 259 GLY A N 1
ATOM 2027 C CA . GLY A 1 259 ? -13.001 23.051 0.274 1.00 68.19 259 GLY A CA 1
ATOM 2028 C C . GLY A 1 259 ? -12.447 22.197 -0.871 1.00 68.19 259 GLY A C 1
ATOM 2029 O O . GLY A 1 259 ? -13.226 21.776 -1.731 1.00 68.19 259 GLY A O 1
ATOM 2030 N N . LEU A 1 260 ? -11.144 21.880 -0.889 1.00 72.31 260 LEU A N 1
ATOM 2031 C CA . LEU A 1 260 ? -10.608 20.937 -1.865 1.00 72.31 260 LEU A CA 1
ATOM 2032 C C . LEU A 1 260 ? -11.036 19.498 -1.515 1.00 72.31 260 LEU A C 1
ATOM 2034 O O . LEU A 1 260 ? -10.789 19.022 -0.406 1.00 72.31 260 LEU A O 1
ATOM 2038 N N . PRO A 1 261 ? -11.625 18.744 -2.459 1.00 74.38 261 PRO A N 1
ATOM 2039 C CA . PRO A 1 261 ? -11.960 17.349 -2.225 1.00 74.38 261 PRO A CA 1
ATOM 2040 C C . PRO A 1 261 ? -10.698 16.517 -2.019 1.00 74.38 261 PRO A C 1
ATOM 2042 O O . PRO A 1 261 ? -9.797 16.505 -2.858 1.00 74.38 261 PRO A O 1
ATOM 2045 N N . VAL A 1 262 ? -10.68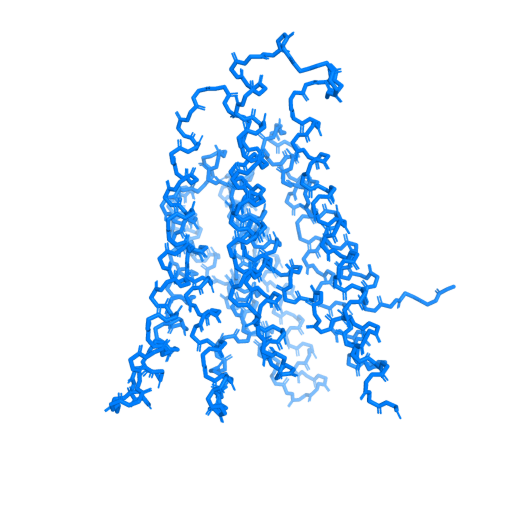4 15.722 -0.954 1.00 78.06 262 VAL A N 1
ATOM 2046 C CA . VAL A 1 262 ? -9.569 14.832 -0.592 1.00 78.06 262 VAL A CA 1
ATOM 2047 C C . VAL A 1 262 ? -9.171 13.869 -1.728 1.00 78.06 262 VAL A C 1
ATOM 2049 O O . VAL A 1 262 ? -8.009 13.485 -1.856 1.00 78.06 262 VAL A O 1
ATOM 2052 N N . TRP A 1 263 ? -10.101 13.492 -2.610 1.00 76.12 263 TRP A N 1
ATOM 2053 C CA . TRP A 1 263 ? -9.795 12.624 -3.756 1.00 76.12 263 TRP A CA 1
ATOM 2054 C C . TRP A 1 263 ? -8.785 13.227 -4.729 1.00 76.12 263 TRP A C 1
ATOM 2056 O O . TRP A 1 263 ? -8.115 12.479 -5.436 1.00 76.12 263 TRP A O 1
ATOM 2066 N N . VAL A 1 264 ? -8.653 14.554 -4.767 1.00 75.81 264 VAL A N 1
ATOM 2067 C CA . VAL A 1 264 ? -7.711 15.245 -5.653 1.00 75.81 264 VAL A CA 1
ATOM 2068 C C . VAL A 1 264 ? -6.267 14.909 -5.276 1.00 75.81 264 VAL A C 1
ATOM 2070 O O . VAL A 1 264 ? -5.588 14.285 -6.096 1.00 75.81 264 VAL A O 1
ATOM 2073 N N . PRO A 1 265 ? -5.781 15.221 -4.057 1.00 78.31 265 PRO A N 1
ATOM 2074 C CA . PRO A 1 265 ? -4.427 14.853 -3.656 1.00 78.31 265 PRO A CA 1
ATOM 2075 C C . PRO A 1 265 ? -4.192 13.335 -3.697 1.00 78.31 265 PRO A C 1
ATOM 2077 O O . PRO A 1 265 ? -3.123 12.891 -4.122 1.00 78.31 265 PRO A O 1
ATOM 2080 N N . ILE A 1 266 ? -5.201 12.526 -3.345 1.00 82.56 266 ILE A N 1
ATOM 2081 C CA . ILE A 1 266 ? -5.116 11.060 -3.423 1.00 82.56 266 ILE A CA 1
ATOM 2082 C C . ILE A 1 266 ? -4.907 10.578 -4.862 1.00 82.56 266 ILE A C 1
ATOM 2084 O O . ILE A 1 266 ? -4.031 9.745 -5.126 1.00 82.56 266 ILE A O 1
ATOM 2088 N N . GLY A 1 267 ? -5.699 11.100 -5.795 1.00 78.56 267 GLY A N 1
ATOM 2089 C CA . GLY A 1 267 ? -5.636 10.746 -7.205 1.00 78.56 267 GLY A CA 1
ATOM 2090 C C . GLY A 1 267 ? -4.316 11.165 -7.842 1.00 78.56 267 GLY A C 1
ATOM 2091 O O . GLY A 1 267 ? -3.720 10.369 -8.567 1.00 78.56 267 GLY A O 1
ATOM 2092 N N . VAL A 1 268 ? -3.820 12.363 -7.515 1.00 78.75 268 VAL A N 1
ATOM 2093 C CA . VAL A 1 268 ? -2.532 12.880 -8.003 1.00 78.75 268 VAL A CA 1
ATOM 2094 C C . VAL A 1 268 ? -1.376 11.977 -7.570 1.00 78.75 268 VAL A C 1
ATOM 2096 O O . VAL A 1 268 ? -0.614 11.529 -8.426 1.00 78.75 268 VAL A O 1
ATOM 2099 N N . ILE A 1 269 ? -1.272 11.633 -6.279 1.00 83.69 269 ILE A N 1
ATOM 2100 C CA . ILE A 1 269 ? -0.197 10.745 -5.796 1.00 83.69 269 ILE A CA 1
ATOM 2101 C C . ILE A 1 269 ? -0.316 9.350 -6.414 1.00 83.69 269 ILE A C 1
ATOM 2103 O O . ILE A 1 269 ? 0.677 8.782 -6.870 1.00 83.69 269 ILE A O 1
ATOM 2107 N N . SER A 1 270 ? -1.524 8.788 -6.447 1.00 83.12 270 SER A N 1
ATOM 2108 C CA . SER A 1 270 ? -1.750 7.447 -6.996 1.00 83.12 270 SER A CA 1
ATOM 2109 C C . SER A 1 270 ? -1.355 7.368 -8.474 1.00 83.12 270 SER A C 1
ATOM 2111 O O . SER A 1 270 ? -0.740 6.392 -8.909 1.00 83.12 270 SER A O 1
ATOM 2113 N N . LEU A 1 271 ? -1.665 8.415 -9.242 1.00 78.50 271 LEU A N 1
ATOM 2114 C CA . LEU A 1 271 ? -1.286 8.539 -10.644 1.00 78.50 271 LEU A CA 1
ATOM 2115 C C . LEU A 1 271 ? 0.226 8.700 -10.819 1.00 78.50 271 LEU A C 1
ATOM 2117 O O . LEU A 1 271 ? 0.804 8.043 -11.682 1.00 78.50 271 LEU A O 1
ATOM 2121 N N . GLU A 1 272 ? 0.873 9.530 -10.005 1.00 81.19 272 GLU A N 1
ATOM 2122 C CA . GLU A 1 272 ? 2.325 9.719 -10.052 1.00 81.19 272 GLU A CA 1
ATOM 2123 C C . GLU A 1 272 ? 3.070 8.398 -9.806 1.00 81.19 272 GLU A C 1
ATOM 2125 O O . GLU A 1 272 ? 3.959 8.008 -10.569 1.00 81.19 272 GLU A O 1
ATOM 2130 N N . LEU A 1 273 ? 2.634 7.629 -8.806 1.00 84.19 273 LEU A N 1
ATOM 2131 C CA . LEU A 1 273 ? 3.215 6.321 -8.508 1.00 84.19 273 LEU A CA 1
ATOM 2132 C C . LEU A 1 273 ? 2.959 5.296 -9.631 1.00 84.19 273 LEU A C 1
ATOM 2134 O O . LEU A 1 273 ? 3.866 4.536 -9.987 1.00 84.19 273 LEU A O 1
ATOM 2138 N N . ALA A 1 274 ? 1.763 5.296 -10.232 1.00 81.81 274 ALA A N 1
ATOM 2139 C CA . ALA A 1 274 ? 1.434 4.460 -11.390 1.00 81.81 274 ALA A CA 1
ATOM 2140 C C . ALA A 1 274 ? 2.284 4.807 -12.628 1.00 81.81 274 ALA A C 1
ATOM 2142 O O . ALA A 1 274 ? 2.775 3.917 -13.330 1.00 81.81 274 ALA A O 1
ATOM 2143 N N . LEU A 1 275 ? 2.501 6.099 -12.886 1.00 77.44 275 LEU A N 1
ATOM 2144 C CA . LEU A 1 275 ? 3.316 6.582 -13.999 1.00 77.44 275 LEU A CA 1
ATOM 2145 C C . LEU A 1 275 ? 4.787 6.214 -13.828 1.00 77.44 275 LEU A C 1
ATOM 2147 O O . LEU A 1 275 ? 5.413 5.789 -14.803 1.00 77.44 275 LEU A O 1
ATOM 2151 N N . GLY A 1 276 ? 5.313 6.299 -12.605 1.00 78.06 276 GLY A N 1
ATOM 2152 C CA . GLY A 1 276 ? 6.653 5.813 -12.289 1.00 78.06 276 GLY A CA 1
ATOM 2153 C C . GLY A 1 276 ? 6.811 4.323 -12.610 1.00 78.06 276 GLY A C 1
ATOM 2154 O O . GLY A 1 276 ? 7.785 3.922 -13.255 1.00 78.06 276 GLY A O 1
ATOM 2155 N N . ALA A 1 277 ? 5.838 3.491 -12.220 1.00 79.94 277 ALA A N 1
ATOM 2156 C CA . ALA A 1 277 ? 5.858 2.056 -12.518 1.00 79.94 277 ALA A CA 1
ATOM 2157 C C . ALA A 1 277 ? 5.874 1.770 -14.030 1.00 79.94 277 ALA A C 1
ATOM 2159 O O . ALA A 1 277 ? 6.670 0.955 -14.507 1.00 79.94 277 ALA A O 1
ATOM 2160 N N . PHE A 1 278 ? 5.051 2.484 -14.795 1.00 78.81 278 PHE A N 1
ATOM 2161 C CA . PHE A 1 278 ? 5.016 2.386 -16.254 1.00 78.81 278 PHE A CA 1
ATOM 2162 C C . PHE A 1 278 ? 6.320 2.838 -16.916 1.00 78.81 278 PHE A C 1
ATOM 2164 O O . PHE A 1 278 ? 6.803 2.178 -17.837 1.00 78.81 278 PHE A O 1
ATOM 2171 N N . ASP A 1 279 ? 6.937 3.912 -16.422 1.00 74.50 279 ASP A N 1
ATOM 2172 C CA . ASP A 1 279 ? 8.218 4.394 -16.942 1.00 74.50 279 ASP A CA 1
ATOM 2173 C C . ASP A 1 279 ? 9.343 3.375 -16.739 1.00 74.50 279 ASP A C 1
ATOM 2175 O O . ASP A 1 279 ? 10.146 3.147 -17.648 1.00 74.50 279 ASP A O 1
ATOM 2179 N N . ASN A 1 280 ? 9.366 2.700 -15.590 1.00 76.31 280 ASN A N 1
ATOM 2180 C CA . ASN A 1 280 ? 10.300 1.603 -15.327 1.00 76.31 280 ASN A CA 1
ATOM 2181 C C . ASN A 1 280 ? 10.094 0.440 -16.306 1.00 76.31 280 ASN A C 1
ATOM 2183 O O . ASN A 1 280 ? 11.056 -0.117 -16.833 1.00 76.31 280 ASN A O 1
ATOM 2187 N N . PHE A 1 281 ? 8.836 0.098 -16.595 1.00 77.00 281 PHE A N 1
ATOM 2188 C CA . PHE A 1 281 ? 8.513 -0.965 -17.539 1.00 77.00 281 PHE A CA 1
ATOM 2189 C C . PHE A 1 281 ? 8.986 -0.633 -18.962 1.00 77.00 281 PHE A C 1
ATOM 2191 O O . PHE A 1 281 ? 9.700 -1.434 -19.569 1.00 77.00 281 PHE A O 1
ATOM 2198 N N . ILE A 1 282 ? 8.659 0.559 -19.476 1.00 73.31 282 ILE A N 1
ATOM 2199 C CA . ILE A 1 282 ? 9.096 1.016 -20.810 1.00 73.31 282 ILE A CA 1
ATOM 2200 C C . ILE A 1 282 ? 10.617 0.971 -20.932 1.00 73.31 282 ILE A C 1
ATOM 2202 O O . ILE A 1 282 ? 11.158 0.492 -21.932 1.00 73.31 282 ILE A O 1
ATOM 2206 N N . THR A 1 283 ? 11.294 1.452 -19.892 1.00 71.12 283 THR A N 1
ATOM 2207 C CA . THR A 1 283 ? 12.753 1.490 -19.835 1.00 71.12 283 THR A CA 1
ATOM 2208 C C . THR A 1 283 ? 13.348 0.080 -19.868 1.00 71.12 283 THR A C 1
ATOM 2210 O O . THR A 1 283 ? 14.324 -0.163 -20.580 1.00 71.12 283 THR A O 1
ATOM 2213 N N . SER A 1 284 ? 12.724 -0.878 -19.176 1.00 71.38 284 SER A N 1
ATOM 2214 C CA . SER A 1 284 ? 13.171 -2.275 -19.169 1.00 71.38 284 SER A CA 1
ATOM 2215 C C . SER A 1 284 ? 13.060 -2.955 -20.540 1.00 71.38 284 SER A C 1
ATOM 2217 O O . SER A 1 284 ? 13.898 -3.788 -20.882 1.00 71.38 284 SER A O 1
ATOM 2219 N N . GLU A 1 285 ? 12.102 -2.535 -21.369 1.00 72.69 285 GLU A N 1
ATOM 2220 C CA . GLU A 1 285 ? 11.934 -2.989 -22.758 1.00 72.69 285 GLU A CA 1
ATOM 2221 C C . GLU A 1 285 ? 12.832 -2.222 -23.757 1.00 72.69 285 GLU A C 1
ATOM 2223 O O . GLU A 1 285 ? 12.642 -2.318 -24.970 1.00 72.69 285 GLU A O 1
ATOM 2228 N N . ARG A 1 286 ? 13.824 -1.456 -23.268 1.00 66.25 286 ARG A N 1
ATOM 2229 C CA . ARG A 1 286 ? 14.772 -0.641 -24.061 1.00 66.25 286 ARG A CA 1
ATOM 2230 C C . ARG A 1 286 ? 14.108 0.345 -25.023 1.00 66.25 286 ARG A C 1
ATOM 2232 O O . ARG A 1 286 ? 14.713 0.766 -26.009 1.00 66.25 286 ARG A O 1
ATOM 2239 N N . MET A 1 287 ? 12.875 0.750 -24.744 1.00 60.16 287 MET A N 1
ATOM 2240 C CA . MET A 1 287 ? 12.233 1.810 -25.506 1.00 60.16 287 MET A CA 1
ATOM 2241 C C . MET A 1 287 ? 12.632 3.157 -24.917 1.00 60.16 287 MET A C 1
ATOM 2243 O O . MET A 1 287 ? 12.349 3.466 -23.763 1.00 60.16 287 MET A O 1
ATOM 2247 N N . ILE A 1 288 ? 13.336 3.955 -25.720 1.00 52.38 288 ILE A N 1
ATOM 2248 C CA . ILE A 1 288 ? 13.794 5.282 -25.316 1.00 52.38 288 ILE A CA 1
ATOM 2249 C C . ILE A 1 288 ? 12.572 6.183 -25.133 1.00 52.38 288 ILE A C 1
ATOM 2251 O O . ILE A 1 288 ? 11.786 6.404 -26.058 1.00 52.38 288 ILE A O 1
ATOM 2255 N N . ARG A 1 289 ? 12.426 6.717 -23.920 1.00 52.78 289 ARG A N 1
ATOM 2256 C CA . ARG A 1 289 ? 11.463 7.769 -23.605 1.00 52.78 289 ARG A CA 1
ATOM 2257 C C . ARG A 1 289 ? 11.841 9.029 -24.377 1.00 52.78 289 ARG A C 1
ATOM 2259 O O . ARG A 1 289 ? 12.950 9.539 -24.238 1.00 52.78 289 ARG A O 1
ATOM 2266 N N . ASN A 1 290 ? 10.904 9.569 -25.149 1.00 51.06 290 ASN A N 1
ATOM 2267 C CA . ASN A 1 290 ? 11.056 10.910 -25.698 1.00 51.06 290 ASN A CA 1
ATOM 2268 C C . ASN A 1 290 ? 10.861 11.918 -24.544 1.00 51.06 290 ASN A C 1
ATOM 2270 O O . ASN A 1 290 ? 9.841 11.839 -23.856 1.00 51.06 290 ASN A O 1
ATOM 2274 N N . ARG A 1 291 ? 11.808 12.844 -24.302 1.00 46.88 291 ARG A N 1
ATOM 2275 C CA . ARG A 1 291 ? 11.747 13.856 -23.208 1.00 46.88 291 ARG A CA 1
ATOM 2276 C C . ARG A 1 291 ? 10.414 14.617 -23.183 1.00 46.88 291 ARG A C 1
ATOM 2278 O O . ARG A 1 291 ? 9.907 14.949 -22.116 1.00 46.88 291 ARG A O 1
ATOM 2285 N N . MET A 1 292 ? 9.827 14.822 -24.360 1.00 40.16 292 MET A N 1
ATOM 2286 C CA . MET A 1 292 ? 8.527 15.461 -24.569 1.00 40.16 292 MET A CA 1
ATOM 2287 C C . MET A 1 292 ? 7.381 14.746 -23.827 1.00 40.16 292 MET A C 1
ATOM 2289 O O . MET A 1 292 ? 6.477 15.393 -23.315 1.00 40.16 292 MET A O 1
ATOM 2293 N N . GLY A 1 293 ? 7.459 13.419 -23.668 1.00 54.38 293 GLY A N 1
ATOM 2294 C CA . GLY A 1 293 ? 6.461 12.631 -22.943 1.00 54.38 293 GLY A CA 1
ATOM 2295 C C . GLY A 1 293 ? 6.444 12.871 -21.429 1.00 54.38 293 GLY A C 1
ATOM 2296 O O . GLY A 1 293 ? 5.406 12.667 -20.817 1.00 54.38 293 GLY A O 1
ATOM 2297 N N . THR A 1 294 ? 7.546 13.321 -20.816 1.00 54.62 294 THR A N 1
ATOM 2298 C CA . THR A 1 294 ? 7.574 13.710 -19.390 1.00 54.62 294 THR A CA 1
ATOM 2299 C C . THR A 1 294 ? 6.787 14.986 -19.156 1.00 54.62 294 THR A C 1
ATOM 2301 O O . THR A 1 294 ? 5.877 15.020 -18.338 1.00 54.62 294 THR A O 1
ATOM 2304 N N . TRP A 1 295 ? 7.095 16.014 -19.941 1.00 55.12 295 TRP A N 1
ATOM 2305 C CA . TRP A 1 295 ? 6.468 17.321 -19.812 1.00 55.12 295 TRP A CA 1
ATOM 2306 C C . TRP A 1 295 ? 4.986 17.278 -20.167 1.00 55.12 295 TRP A C 1
ATOM 2308 O O . TRP A 1 295 ? 4.186 17.892 -19.475 1.00 55.12 295 TRP A O 1
ATOM 2318 N N . CYS A 1 296 ? 4.586 16.474 -21.157 1.00 56.94 296 CYS A N 1
ATOM 2319 C CA . CYS A 1 296 ? 3.168 16.237 -21.429 1.00 56.94 296 CYS A CA 1
ATOM 2320 C C . CYS A 1 296 ? 2.429 15.583 -20.247 1.00 56.94 296 CYS A C 1
ATOM 2322 O O . CYS A 1 296 ? 1.260 15.894 -20.041 1.00 56.94 296 CYS A O 1
ATOM 2324 N N . LYS A 1 297 ? 3.078 14.708 -19.459 1.00 61.66 297 LYS A N 1
ATOM 2325 C CA . LYS A 1 297 ? 2.466 14.116 -18.253 1.00 61.66 297 LYS A CA 1
ATOM 2326 C C . LYS A 1 297 ? 2.264 15.158 -17.160 1.00 61.66 297 LYS A C 1
ATOM 2328 O O . LYS A 1 297 ? 1.160 15.259 -16.639 1.00 61.66 297 LYS A O 1
ATOM 2333 N N . VAL A 1 298 ? 3.302 15.938 -16.857 1.00 61.53 298 VAL A N 1
ATOM 2334 C CA . VAL A 1 298 ? 3.237 17.013 -15.855 1.00 61.53 298 VAL A CA 1
ATOM 2335 C C . VAL A 1 298 ? 2.185 18.046 -16.263 1.00 61.53 298 VAL A C 1
ATOM 2337 O O . VAL A 1 298 ? 1.335 18.406 -15.460 1.00 61.53 298 VAL A O 1
ATOM 2340 N N . LEU A 1 299 ? 2.159 18.452 -17.535 1.00 63.81 299 LEU A N 1
ATOM 2341 C CA . LEU A 1 299 ? 1.142 19.367 -18.061 1.00 63.81 299 LEU A CA 1
ATOM 2342 C C . LEU A 1 299 ? -0.272 18.788 -17.965 1.00 63.81 299 LEU A C 1
ATOM 2344 O O . LEU A 1 299 ? -1.189 19.516 -17.608 1.00 63.81 299 LEU A O 1
ATOM 2348 N N . LEU A 1 300 ? -0.463 17.494 -18.244 1.00 66.25 300 LEU A N 1
ATOM 2349 C CA . LEU A 1 300 ? -1.767 16.843 -18.104 1.00 66.25 300 LEU A CA 1
ATOM 2350 C C . LEU A 1 300 ? -2.215 16.783 -16.637 1.00 66.25 300 LEU A C 1
ATOM 2352 O O . LEU A 1 300 ? -3.368 17.083 -16.347 1.00 66.25 300 LEU A O 1
ATOM 2356 N N . GLN A 1 301 ? -1.314 16.436 -15.713 1.00 67.06 301 GLN A N 1
ATOM 2357 C CA . GLN A 1 301 ? -1.588 16.451 -14.274 1.00 67.06 301 GLN A CA 1
ATOM 2358 C C . GLN A 1 301 ? -1.961 17.862 -13.801 1.00 67.06 301 GLN A C 1
ATOM 2360 O O . GLN A 1 301 ? -2.991 18.036 -13.156 1.00 67.06 301 GLN A O 1
ATOM 2365 N N . LEU A 1 302 ? -1.173 18.876 -14.174 1.00 67.44 302 LEU A N 1
ATOM 2366 C CA . LEU A 1 302 ? -1.434 20.277 -13.835 1.00 67.44 302 LEU A CA 1
ATOM 2367 C C . LEU A 1 302 ? -2.740 20.790 -14.451 1.00 67.44 302 LEU A C 1
ATOM 2369 O O . LEU A 1 302 ? -3.464 21.528 -13.791 1.00 67.44 302 LEU A O 1
ATOM 2373 N N . LEU A 1 303 ? -3.075 20.378 -15.677 1.00 69.25 303 LEU A N 1
ATOM 2374 C CA . LEU A 1 303 ? -4.347 20.705 -16.324 1.00 69.25 303 LEU A CA 1
ATOM 2375 C C . LEU A 1 303 ? -5.525 20.091 -15.558 1.00 69.25 303 LEU A C 1
ATOM 2377 O O . LEU A 1 303 ? -6.488 20.791 -15.264 1.00 69.25 303 LEU A O 1
ATOM 2381 N N . ILE A 1 304 ? -5.438 18.803 -15.211 1.00 67.50 304 ILE A N 1
ATOM 2382 C CA . ILE A 1 304 ? -6.461 18.092 -14.432 1.00 67.50 304 ILE A CA 1
ATOM 2383 C C . ILE A 1 304 ? -6.668 18.785 -13.082 1.00 67.50 304 ILE A C 1
ATOM 2385 O O . ILE A 1 304 ? -7.793 19.130 -12.732 1.00 67.50 304 ILE A O 1
ATOM 2389 N N . ILE A 1 305 ? -5.583 19.052 -12.356 1.00 66.69 305 ILE A N 1
ATOM 2390 C CA . ILE A 1 305 ? -5.611 19.759 -11.071 1.00 66.69 305 ILE A CA 1
ATOM 2391 C C . ILE A 1 305 ? -6.207 21.160 -11.240 1.00 66.69 305 ILE A C 1
ATOM 2393 O O . ILE A 1 305 ? -7.073 21.550 -10.463 1.00 66.69 305 ILE A O 1
ATOM 2397 N N . GLY A 1 306 ? -5.780 21.904 -12.263 1.00 68.69 306 GLY A N 1
ATOM 2398 C CA . GLY A 1 306 ? -6.265 23.251 -12.552 1.00 68.69 306 GLY A CA 1
ATOM 2399 C C . GLY A 1 306 ? -7.764 23.288 -12.849 1.00 68.69 306 GLY A C 1
ATOM 2400 O O . GLY A 1 306 ? -8.455 24.162 -12.336 1.00 68.69 306 GLY A O 1
ATOM 2401 N N . ILE A 1 307 ? -8.287 22.313 -13.600 1.00 68.25 307 ILE A N 1
ATOM 2402 C CA . ILE A 1 307 ? -9.729 22.166 -13.856 1.00 68.25 307 ILE A CA 1
ATOM 2403 C C . ILE A 1 307 ? -10.485 21.910 -12.547 1.00 68.25 307 ILE A C 1
ATOM 2405 O O . ILE A 1 307 ? -11.529 22.522 -12.316 1.00 68.25 307 ILE A O 1
ATOM 2409 N N . ILE A 1 308 ? -9.960 21.043 -11.674 1.00 66.94 308 ILE A N 1
ATOM 2410 C CA . ILE A 1 308 ? -10.610 20.735 -10.396 1.00 66.94 308 ILE A CA 1
ATOM 2411 C C . ILE A 1 308 ? -10.596 21.950 -9.465 1.00 66.94 308 ILE A C 1
ATOM 2413 O O . ILE A 1 308 ? -11.639 22.306 -8.921 1.00 66.94 308 ILE A O 1
ATOM 2417 N N . LEU A 1 309 ? -9.451 22.623 -9.322 1.00 67.25 309 LEU A N 1
ATOM 2418 C CA . LEU A 1 309 ? -9.338 23.853 -8.534 1.00 67.25 309 LEU A CA 1
ATOM 2419 C C . LEU A 1 309 ? -10.281 24.935 -9.071 1.00 67.25 309 LEU A C 1
ATOM 2421 O O . LEU A 1 309 ? -10.997 25.567 -8.299 1.00 67.25 309 LEU A O 1
ATOM 2425 N N . PHE A 1 310 ? -10.348 25.108 -10.393 1.00 69.81 310 PHE A N 1
ATOM 2426 C CA . PHE A 1 310 ? -11.260 26.068 -11.008 1.00 69.81 310 PHE A CA 1
ATOM 2427 C C . PHE A 1 310 ? -12.732 25.735 -10.712 1.00 69.81 310 PHE A C 1
ATOM 2429 O O . PHE A 1 310 ? -13.500 26.653 -10.440 1.00 69.81 310 PHE A O 1
ATOM 2436 N N . LYS A 1 311 ? -13.126 24.450 -10.672 1.00 66.69 311 LYS A N 1
ATOM 2437 C CA . LYS A 1 311 ? -14.478 24.043 -10.241 1.00 66.69 311 LYS A CA 1
ATOM 2438 C C . LYS A 1 311 ? -14.731 24.364 -8.768 1.00 66.69 311 LYS A C 1
ATOM 2440 O O . LYS A 1 311 ? -15.791 24.890 -8.449 1.00 66.69 311 LYS A O 1
ATOM 2445 N N . VAL A 1 312 ? -13.779 24.057 -7.887 1.00 66.44 312 VAL A N 1
ATOM 2446 C CA . VAL A 1 312 ? -13.910 24.288 -6.437 1.00 66.44 312 VAL A CA 1
ATOM 2447 C C . VAL A 1 312 ? -14.110 25.773 -6.129 1.00 66.44 312 VAL A C 1
ATOM 2449 O O . VAL A 1 312 ? -14.994 26.118 -5.350 1.00 66.44 312 VAL A O 1
ATOM 2452 N N . TYR A 1 313 ? -13.356 26.657 -6.787 1.00 70.12 313 TYR A N 1
ATOM 2453 C CA . TYR A 1 313 ? -13.449 28.103 -6.555 1.00 70.12 313 TYR A CA 1
ATOM 2454 C C . TYR A 1 313 ? -14.525 28.813 -7.395 1.00 70.12 313 TYR A C 1
ATOM 2456 O O . TYR A 1 313 ? -15.004 29.874 -6.993 1.00 70.12 313 TYR A O 1
ATOM 2464 N N . TYR A 1 314 ? -14.931 28.253 -8.541 1.00 73.06 314 TYR A N 1
ATOM 2465 C CA . TYR A 1 314 ? -15.928 28.845 -9.445 1.00 73.06 314 TYR A CA 1
ATOM 2466 C C . TYR A 1 314 ? -16.997 27.829 -9.895 1.00 73.06 314 TYR A C 1
ATOM 2468 O O . TYR A 1 314 ? -17.151 27.584 -11.098 1.00 73.06 314 TYR A O 1
ATOM 2476 N N . PRO A 1 315 ? -17.789 27.265 -8.964 1.00 67.31 315 PRO A N 1
ATOM 2477 C CA . PRO A 1 315 ? -18.722 26.174 -9.259 1.00 67.31 315 PRO A CA 1
ATOM 2478 C C . PRO A 1 315 ? -19.786 26.542 -10.305 1.00 67.31 315 PRO A C 1
ATOM 2480 O O . PRO A 1 315 ? -20.180 25.701 -11.102 1.00 67.31 315 PRO A O 1
ATOM 2483 N N . SER A 1 316 ? -20.194 27.813 -10.382 1.00 68.12 316 SER A N 1
ATOM 2484 C CA . SER A 1 316 ? -21.200 28.302 -11.338 1.00 68.12 316 SER A CA 1
ATOM 2485 C C . SER A 1 316 ? -20.697 28.483 -12.777 1.00 68.12 316 SER A C 1
ATOM 2487 O O . SER A 1 316 ? -21.495 28.788 -13.663 1.00 68.12 316 SER A O 1
ATOM 2489 N N . LYS A 1 317 ? -19.388 28.335 -13.038 1.00 68.50 317 LYS A N 1
ATOM 2490 C CA . LYS A 1 317 ? -18.779 28.620 -14.352 1.00 68.50 317 LYS A CA 1
ATOM 2491 C C . LYS A 1 317 ? -18.446 27.387 -15.194 1.00 68.50 317 LYS A C 1
ATOM 2493 O O . LYS A 1 317 ? -18.082 27.557 -16.356 1.00 68.50 317 LYS A O 1
ATOM 2498 N N . ILE A 1 318 ? -18.577 26.170 -14.661 1.00 59.97 318 ILE A N 1
ATOM 2499 C CA . ILE A 1 318 ? -18.357 24.929 -15.420 1.00 59.97 318 ILE A CA 1
ATOM 2500 C C . ILE A 1 318 ? -19.661 24.117 -15.471 1.00 59.97 318 ILE A C 1
ATOM 2502 O O . ILE A 1 318 ? -19.954 23.400 -14.520 1.00 59.97 318 ILE A O 1
ATOM 2506 N N . PRO A 1 319 ? -20.419 24.159 -16.583 1.00 54.25 319 PRO A N 1
ATOM 2507 C CA . PRO A 1 319 ? -21.690 23.436 -16.713 1.00 54.25 319 PRO A CA 1
ATOM 2508 C C . PRO A 1 319 ? -21.537 21.943 -17.070 1.00 54.25 319 PRO A C 1
ATOM 2510 O O . PRO A 1 319 ? -22.532 21.238 -17.183 1.00 54.25 319 PRO A O 1
ATOM 2513 N N . PHE A 1 320 ? -20.311 21.458 -17.319 1.00 48.78 320 PHE A N 1
ATOM 2514 C CA . PHE A 1 320 ? -20.066 20.149 -17.954 1.00 48.78 320 PHE A CA 1
ATOM 2515 C C . PHE A 1 320 ? -19.772 18.996 -16.976 1.00 48.78 320 PHE A C 1
ATOM 2517 O O . PHE A 1 320 ? -19.700 17.844 -17.395 1.00 48.78 320 PHE A O 1
ATOM 2524 N N . PHE A 1 321 ? -19.599 19.284 -15.685 1.00 47.41 321 PHE A N 1
ATOM 2525 C CA . PHE A 1 321 ? -19.464 18.255 -14.651 1.00 47.41 321 PHE A CA 1
ATOM 2526 C C . PHE A 1 321 ? -20.750 18.225 -13.835 1.00 47.41 321 PHE A C 1
ATOM 2528 O O . PHE A 1 321 ? -21.158 19.261 -13.321 1.00 47.41 321 PHE A O 1
ATOM 2535 N N . ILE A 1 322 ? -21.372 17.050 -13.779 1.00 44.38 322 ILE A N 1
ATOM 2536 C CA . ILE A 1 322 ? -22.715 16.793 -13.250 1.00 44.38 322 ILE A CA 1
ATOM 2537 C C . ILE A 1 322 ? -22.858 17.402 -11.840 1.00 44.38 322 ILE A C 1
ATOM 2539 O O . ILE A 1 322 ? -21.913 17.351 -11.058 1.00 44.38 322 ILE A O 1
ATOM 2543 N N . ASP A 1 323 ? -24.037 17.937 -11.498 1.00 46.44 323 ASP A N 1
ATOM 2544 C CA . ASP A 1 323 ? -24.399 18.505 -10.179 1.00 46.44 323 ASP A CA 1
ATOM 2545 C C . ASP A 1 323 ? -24.379 17.488 -9.010 1.00 46.44 323 ASP A C 1
ATOM 2547 O O . ASP A 1 323 ? -25.025 17.685 -7.980 1.00 46.44 323 ASP A O 1
ATOM 2551 N N . TYR A 1 324 ? -23.665 16.367 -9.141 1.00 46.12 324 TYR A N 1
ATOM 2552 C CA . TYR A 1 324 ? -23.411 15.491 -8.008 1.00 46.12 324 TYR A CA 1
ATOM 2553 C C . TYR A 1 324 ? -22.394 16.135 -7.071 1.00 46.12 324 TYR A C 1
ATOM 2555 O O . TYR A 1 324 ? -21.526 16.909 -7.480 1.00 46.12 324 TYR A O 1
ATOM 2563 N N . GLU A 1 325 ? -22.502 15.780 -5.791 1.00 55.19 325 GLU A N 1
ATOM 2564 C CA . GLU A 1 325 ? -21.465 16.016 -4.798 1.00 55.19 325 GLU A CA 1
ATOM 2565 C C . GLU A 1 325 ? -20.070 15.843 -5.422 1.00 55.19 325 GLU A C 1
ATOM 2567 O O . GLU A 1 325 ? -19.788 14.812 -6.037 1.00 55.19 325 GLU A O 1
ATOM 2572 N N . ILE A 1 326 ? -19.199 16.847 -5.252 1.00 52.94 326 ILE A N 1
ATOM 2573 C CA . ILE A 1 326 ? -17.867 16.979 -5.884 1.00 52.94 326 ILE A CA 1
ATOM 2574 C C . ILE A 1 326 ? -17.018 15.686 -5.761 1.00 52.94 326 ILE A C 1
ATOM 2576 O O . ILE A 1 326 ? -16.112 15.411 -6.551 1.00 52.94 326 ILE A O 1
ATOM 2580 N N . TRP A 1 327 ? -17.352 14.846 -4.785 1.00 53.50 327 TRP A N 1
ATOM 2581 C CA . TRP A 1 327 ? -16.827 13.510 -4.546 1.00 53.50 327 TRP A CA 1
ATOM 2582 C C . TRP A 1 327 ? -17.023 12.518 -5.710 1.00 53.50 327 TRP A C 1
ATOM 2584 O O . TRP A 1 327 ? -16.073 11.811 -6.050 1.00 53.50 327 TRP A O 1
ATOM 2594 N N . VAL A 1 328 ? -18.201 12.476 -6.349 1.00 56.97 328 VAL A N 1
ATOM 2595 C CA . VAL A 1 328 ? -18.488 11.575 -7.486 1.00 56.97 328 VAL A CA 1
ATOM 2596 C C . VAL A 1 328 ? -17.610 11.938 -8.677 1.00 56.97 328 VAL A C 1
ATOM 2598 O O . VAL A 1 328 ? -17.019 11.056 -9.298 1.00 56.97 328 VAL A O 1
ATOM 2601 N N . ASP A 1 329 ? -17.441 13.233 -8.939 1.00 55.88 329 ASP A N 1
ATOM 2602 C CA . ASP A 1 329 ? -16.614 13.720 -10.040 1.00 55.88 329 ASP A CA 1
ATOM 2603 C C . ASP A 1 329 ? -15.132 13.420 -9.835 1.00 55.88 329 ASP A C 1
ATOM 2605 O O . ASP A 1 329 ? -14.464 12.994 -10.774 1.00 55.88 329 ASP A O 1
ATOM 2609 N N . GLY A 1 330 ? -14.608 13.585 -8.614 1.00 60.03 330 GLY A N 1
ATOM 2610 C CA . GLY A 1 330 ? -13.213 13.249 -8.307 1.00 60.03 330 GLY A CA 1
ATOM 2611 C C . GLY A 1 330 ? -12.913 11.765 -8.532 1.00 60.03 330 GLY A C 1
ATOM 2612 O O . GLY A 1 330 ? -11.869 11.400 -9.077 1.00 60.03 330 GLY A O 1
ATOM 2613 N N . TYR A 1 331 ? -13.865 10.905 -8.183 1.00 60.47 331 TYR A N 1
ATOM 2614 C CA . TYR A 1 331 ? -13.759 9.465 -8.366 1.00 60.47 331 TYR A CA 1
ATOM 2615 C C . TYR A 1 331 ? -13.912 9.032 -9.821 1.00 60.47 331 TYR A C 1
ATOM 2617 O O . TYR A 1 331 ? -13.163 8.182 -10.308 1.00 60.47 331 TYR A O 1
ATOM 2625 N N . LEU A 1 332 ? -14.859 9.650 -10.528 1.00 60.69 332 LEU A N 1
ATOM 2626 C CA . LEU A 1 332 ? -15.051 9.468 -11.957 1.00 60.69 332 LEU A CA 1
ATOM 2627 C C . LEU A 1 332 ? -13.786 9.891 -12.705 1.00 60.69 332 LEU A C 1
ATOM 2629 O O . LEU A 1 332 ? -13.322 9.167 -13.574 1.00 60.69 332 LEU A O 1
ATOM 2633 N N . LEU A 1 333 ? -13.179 11.014 -12.323 1.00 59.75 333 LEU A N 1
ATOM 2634 C CA . LEU A 1 333 ? -11.957 11.530 -12.926 1.00 59.75 333 LEU A CA 1
ATOM 2635 C C . LEU A 1 333 ? -10.756 10.624 -12.644 1.00 59.75 333 LEU A C 1
ATOM 2637 O O . LEU A 1 333 ? -10.001 10.313 -13.567 1.00 59.75 333 LEU A O 1
ATOM 2641 N N . PHE A 1 334 ? -10.604 10.135 -11.410 1.00 66.00 334 PHE A N 1
ATOM 2642 C CA . PHE A 1 334 ? -9.600 9.123 -11.079 1.00 66.00 334 PHE A CA 1
ATOM 2643 C C . PHE A 1 334 ? -9.802 7.849 -11.913 1.00 66.00 334 PHE A C 1
ATOM 2645 O O . PHE A 1 334 ? -8.871 7.382 -12.571 1.00 66.00 334 PHE A O 1
ATOM 2652 N N . GLY A 1 335 ? -11.033 7.332 -11.959 1.00 64.88 335 GLY A N 1
ATOM 2653 C CA . GLY A 1 335 ? -11.409 6.153 -12.735 1.00 64.88 335 GLY A CA 1
ATOM 2654 C C . GLY A 1 335 ? -11.176 6.328 -14.237 1.00 64.88 335 GLY A C 1
ATOM 2655 O O . GLY A 1 335 ? -10.562 5.466 -14.859 1.00 64.88 335 GLY A O 1
ATOM 2656 N N . ILE A 1 336 ? -11.581 7.458 -14.821 1.00 62.00 336 ILE A N 1
ATOM 2657 C CA . ILE A 1 336 ? -11.357 7.810 -16.231 1.00 62.00 336 ILE A CA 1
ATOM 2658 C C . ILE A 1 336 ? -9.863 7.891 -16.523 1.00 62.00 336 ILE A C 1
ATOM 2660 O O . ILE A 1 336 ? -9.404 7.336 -17.521 1.00 62.00 336 ILE A O 1
ATOM 2664 N N . THR A 1 337 ? -9.088 8.536 -15.650 1.00 62.72 337 THR A N 1
ATOM 2665 C CA . THR A 1 337 ? -7.642 8.665 -15.850 1.00 62.72 337 THR A CA 1
ATOM 2666 C C . THR A 1 337 ? -6.959 7.297 -15.777 1.00 62.72 337 THR A C 1
ATOM 2668 O O . THR A 1 337 ? -6.098 6.991 -16.604 1.00 62.72 337 THR A O 1
ATOM 2671 N N . MET A 1 338 ? -7.404 6.424 -14.869 1.00 65.62 338 MET A N 1
ATOM 2672 C CA . MET A 1 338 ? -6.930 5.041 -14.783 1.00 65.62 338 MET A CA 1
ATOM 2673 C C . MET A 1 338 ? -7.353 4.195 -15.986 1.00 65.62 338 MET A C 1
ATOM 2675 O O . MET A 1 338 ? -6.532 3.456 -16.524 1.00 65.62 338 MET A O 1
ATOM 2679 N N . LEU A 1 339 ? -8.586 4.329 -16.476 1.00 65.81 339 LEU A N 1
ATOM 2680 C CA . LEU A 1 339 ? -9.061 3.639 -17.679 1.00 65.81 339 LEU A CA 1
ATOM 2681 C C . LEU A 1 339 ? -8.305 4.091 -18.931 1.00 65.81 339 LEU A C 1
ATOM 2683 O O . LEU A 1 339 ? -7.893 3.255 -19.736 1.00 65.81 339 LEU A O 1
ATOM 2687 N N . TYR A 1 340 ? -8.061 5.394 -19.075 1.00 64.31 340 TYR A N 1
ATOM 2688 C CA . TYR A 1 340 ? -7.231 5.948 -20.142 1.00 64.31 340 TYR A CA 1
ATOM 2689 C C . TYR A 1 340 ? -5.804 5.396 -20.077 1.00 64.31 340 TYR A C 1
ATOM 2691 O O . TYR A 1 340 ? -5.224 5.008 -21.094 1.00 64.31 340 TYR A O 1
ATOM 2699 N N . PHE A 1 341 ? -5.251 5.279 -18.873 1.00 62.94 341 PHE A N 1
ATOM 2700 C CA . PHE A 1 341 ? -3.931 4.706 -18.676 1.00 62.94 341 PHE A CA 1
ATOM 2701 C C . PHE A 1 341 ? -3.877 3.213 -19.014 1.00 62.94 341 PHE A C 1
ATOM 2703 O O . PHE A 1 341 ? -2.986 2.781 -19.745 1.00 62.94 341 PHE A O 1
ATOM 2710 N N . ILE A 1 342 ? -4.867 2.432 -18.572 1.00 65.81 342 ILE A N 1
ATOM 2711 C CA . ILE A 1 342 ? -5.030 1.019 -18.943 1.00 65.81 342 ILE A CA 1
ATOM 2712 C C . ILE A 1 342 ? -5.163 0.883 -20.465 1.00 65.81 342 ILE A C 1
ATOM 2714 O O . ILE A 1 342 ? -4.574 -0.023 -21.061 1.00 65.81 342 ILE A O 1
ATOM 2718 N N . PHE A 1 343 ? -5.886 1.792 -21.120 1.00 66.75 343 PHE A N 1
ATOM 2719 C CA . PHE A 1 343 ? -6.014 1.823 -22.574 1.00 66.75 343 PHE A CA 1
ATOM 2720 C C . PHE A 1 343 ? -4.663 2.074 -23.263 1.00 66.75 343 PHE A C 1
ATOM 2722 O O . PHE A 1 343 ? -4.290 1.317 -24.166 1.00 66.75 343 PHE A O 1
ATOM 2729 N N . ILE A 1 344 ? -3.886 3.064 -22.804 1.00 65.31 344 ILE A N 1
ATOM 2730 C CA . ILE A 1 344 ? -2.522 3.314 -23.298 1.00 65.31 344 ILE A CA 1
ATOM 2731 C C . ILE A 1 344 ? -1.638 2.083 -23.080 1.00 65.31 344 ILE A C 1
ATOM 2733 O O . ILE A 1 344 ? -0.995 1.625 -24.025 1.00 65.31 344 ILE A O 1
ATOM 2737 N N . ALA A 1 345 ? -1.634 1.520 -21.870 1.00 64.69 345 ALA A N 1
ATOM 2738 C CA . ALA A 1 345 ? -0.868 0.330 -21.512 1.00 64.69 345 ALA A CA 1
ATOM 2739 C C . ALA A 1 345 ? -1.215 -0.859 -22.422 1.00 64.69 345 ALA A C 1
ATOM 2741 O O . ALA A 1 345 ? -0.329 -1.543 -22.941 1.00 64.69 345 ALA A O 1
ATOM 2742 N N . THR A 1 346 ? -2.503 -1.052 -22.708 1.00 69.12 346 THR A N 1
ATOM 2743 C CA . THR A 1 346 ? -2.993 -2.100 -23.609 1.00 69.12 346 THR A CA 1
ATOM 2744 C C . THR A 1 346 ? -2.515 -1.868 -25.040 1.00 69.12 346 THR A C 1
ATOM 2746 O O . THR A 1 346 ? -1.951 -2.782 -25.649 1.00 69.12 346 THR A O 1
ATOM 2749 N N . LYS A 1 347 ? -2.666 -0.649 -25.574 1.00 68.19 347 LYS A N 1
ATOM 2750 C CA . LYS A 1 347 ? -2.189 -0.280 -26.919 1.00 68.19 347 LYS A CA 1
ATOM 2751 C C . LYS A 1 347 ? -0.678 -0.482 -27.050 1.00 68.19 347 LYS A C 1
ATOM 2753 O O . LYS A 1 347 ? -0.204 -1.035 -28.041 1.00 68.19 347 LYS A O 1
ATOM 2758 N N . TYR A 1 348 ? 0.069 -0.101 -26.020 1.00 67.62 348 TYR A N 1
ATOM 2759 C CA . TYR A 1 348 ? 1.517 -0.246 -25.972 1.00 67.62 348 TYR A CA 1
ATOM 2760 C C . TYR A 1 348 ? 1.952 -1.716 -25.934 1.00 67.62 348 TYR A C 1
ATOM 2762 O O . TYR A 1 348 ? 2.825 -2.128 -26.698 1.00 67.62 348 TYR A O 1
ATOM 2770 N N . SER A 1 349 ? 1.278 -2.538 -25.121 1.00 67.31 349 SER A N 1
ATOM 2771 C CA . SER A 1 349 ? 1.537 -3.980 -25.052 1.00 67.31 349 SER A CA 1
ATOM 2772 C C . SER A 1 349 ? 1.312 -4.680 -26.400 1.00 67.31 349 SER A C 1
ATOM 2774 O O . SER A 1 349 ? 2.103 -5.544 -26.774 1.00 67.31 349 SER A O 1
ATOM 2776 N N . ARG A 1 350 ? 0.296 -4.265 -27.175 1.00 66.62 350 ARG A N 1
ATOM 2777 C CA . ARG A 1 350 ? 0.023 -4.797 -28.522 1.00 66.62 350 ARG A CA 1
ATOM 2778 C C . ARG A 1 350 ? 1.127 -4.427 -29.513 1.00 66.62 350 ARG A C 1
ATOM 2780 O O . ARG A 1 350 ? 1.633 -5.305 -30.207 1.00 66.62 350 ARG A O 1
ATOM 2787 N N . ASN A 1 351 ? 1.564 -3.167 -29.520 1.00 64.81 351 ASN A N 1
ATOM 2788 C CA . ASN A 1 351 ? 2.659 -2.706 -30.383 1.00 64.81 351 ASN A CA 1
ATOM 2789 C C . ASN A 1 351 ? 3.988 -3.424 -30.081 1.00 64.81 351 ASN A C 1
ATOM 2791 O O . ASN A 1 351 ? 4.775 -3.700 -30.984 1.00 64.81 351 ASN A O 1
ATOM 2795 N N . LEU A 1 352 ? 4.224 -3.769 -28.813 1.00 60.16 352 LEU A N 1
ATOM 2796 C CA . LEU A 1 352 ? 5.371 -4.567 -28.378 1.00 60.16 352 LEU A CA 1
ATOM 2797 C C . LEU A 1 352 ? 5.331 -6.022 -28.852 1.00 60.16 352 LEU A C 1
ATOM 2799 O O . LEU A 1 352 ? 6.381 -6.651 -28.984 1.00 60.16 352 LEU A O 1
ATOM 2803 N N . VAL A 1 353 ? 4.144 -6.609 -29.008 1.00 59.19 353 VAL A N 1
ATOM 2804 C CA . VAL A 1 353 ? 3.990 -7.949 -29.596 1.00 59.19 353 VAL A CA 1
ATOM 2805 C C . VAL A 1 353 ? 4.224 -7.874 -31.105 1.00 59.19 353 VAL A C 1
ATOM 2807 O O . VAL A 1 353 ? 4.975 -8.688 -31.627 1.00 59.19 353 VAL A O 1
ATOM 2810 N N . ALA A 1 354 ? 3.686 -6.847 -31.768 1.00 58.16 354 ALA A N 1
ATOM 2811 C CA . ALA A 1 354 ? 3.814 -6.654 -33.211 1.00 58.16 354 ALA A CA 1
ATOM 2812 C C . ALA A 1 354 ? 5.255 -6.397 -33.696 1.00 58.16 354 ALA A C 1
ATOM 2814 O O . ALA A 1 354 ? 5.583 -6.786 -34.801 1.00 58.16 354 ALA A O 1
ATOM 2815 N N . LYS A 1 355 ? 6.129 -5.776 -32.887 1.00 54.59 355 LYS A N 1
ATOM 2816 C CA . LYS A 1 355 ? 7.548 -5.537 -33.240 1.00 54.59 355 LYS A CA 1
ATOM 2817 C C . LYS A 1 355 ? 8.477 -6.756 -33.097 1.00 54.59 355 LYS A C 1
ATOM 2819 O O . LYS A 1 355 ? 9.659 -6.641 -33.405 1.00 54.59 355 LYS A O 1
ATOM 2824 N N . LYS A 1 356 ? 7.996 -7.870 -32.533 1.00 49.78 356 LYS A N 1
ATOM 2825 C CA . LYS A 1 356 ? 8.787 -9.097 -32.288 1.00 49.78 356 LYS A CA 1
ATOM 2826 C C . LYS A 1 356 ? 8.424 -10.253 -33.235 1.00 49.78 356 LYS A C 1
ATOM 2828 O O . LYS A 1 356 ? 8.992 -11.331 -33.082 1.00 49.78 356 LYS A O 1
ATOM 2833 N N . ILE A 1 357 ? 7.487 -10.015 -34.150 1.00 41.41 357 ILE A N 1
ATOM 2834 C CA . ILE A 1 357 ? 7.120 -10.856 -35.298 1.00 41.41 357 ILE A CA 1
ATOM 2835 C C . ILE A 1 357 ? 7.639 -10.117 -36.527 1.00 41.41 357 ILE A C 1
ATOM 2837 O O . ILE A 1 357 ? 8.174 -10.797 -37.424 1.00 41.41 357 ILE A O 1
#

Foldseek 3Di:
DDDALLNLLVVLLVQLVVLLVQLQPPDLVSLVVSLVSLVVSVVSLVVSVVRCVVPNDALLSLLSSQLSLLLSLLSLLLSCCVNVLAPPVLSLLLQLLLLLLLLLLLLCLLVVNDPPQDPLVVCLSVLSSLLSSLSSVCVSCVDLVVSLVVLVVVLVVLVVVQVVCCVVVVDGDVNSVVSNVLSVVLNVLSNPDGSRSSSVVSSVVSSVSSVVSSVVSVVVSVVVQPDPVNVVSVVVSCVSSVVSVVLSVVLVVQSVDPQQDSLLSSLSSSVSSSVSSNSSSCSNVVNDDDPVVVVVVVVVSVVVSVVSVCCSVPVPPDPPQDPPDSVVVSVVVSVVVVVVVSVVSVVVSVVVVVVVD

Sequence (357 aa):
MRITANQLTLFRIVLIPIPCAILIMGGQEAKLVAWALYIAIGITDFFDGMLARKYGSTKLGSLLDPIADKIYIALLFLPMAVTGIAPLWLVIALLIRDPIVTSLRSLSQIRGLVLKTASFAQYKTAIEMITGGYMIWVFVVPDKKTTLIAMFVVFLLCLGWFIAYWIWKKKIHPRLVTLVGMVALALGIRAVLSVETTILVYGLVVLLVTWVSAIHYIIIVGMNYSSSNAKASIDWIISTFLESVVIFFFVLILLDIDGLPVWVPIGVISLELALGAFDNFITSERMIRNRMGTWCKVLLQLLIIGIILFKVYYPSKIPFFIDYEIWVDGYLLFGITMLYFIFIATKYSRNLVAKKI

pLDDT: mean 79.52, std 14.02, range [40.16, 96.94]

Radius of gyration: 21.09 Å; chains: 1; bounding box: 57×60×61 Å